Protein AF-0000000071562798 (afdb_homodimer)

Solvent-accessible surface area (backbone atoms only — not comparable to full-atom values): 15363 Å² total; per-residue (Å²): 128,79,83,62,74,54,65,38,78,44,73,39,46,70,86,54,34,47,98,84,51,31,50,43,75,55,51,57,53,48,53,53,51,50,39,48,50,50,44,30,31,76,71,53,64,49,34,74,72,52,30,36,75,74,65,57,28,42,61,55,68,39,37,39,37,37,37,48,71,44,89,48,35,61,75,38,40,34,42,31,34,55,46,63,77,43,78,56,71,34,36,41,30,37,34,36,40,30,26,33,79,88,66,49,60,23,32,38,36,37,38,32,29,33,29,22,28,69,88,73,71,37,79,36,76,54,55,65,70,53,50,51,43,51,52,52,51,37,51,41,48,55,59,64,73,105,128,79,80,63,73,53,66,39,78,44,73,38,47,70,86,54,35,48,98,85,51,31,51,45,75,53,51,56,53,46,52,52,50,50,39,48,49,50,43,30,31,75,71,53,64,50,33,74,71,52,30,36,76,74,65,56,27,41,63,55,70,37,36,40,37,38,37,47,70,43,88,48,35,59,75,38,40,33,39,29,35,54,46,62,77,44,77,56,72,34,36,41,29,37,33,36,39,30,27,33,79,87,65,48,61,25,32,38,36,36,39,32,28,32,28,21,26,69,89,73,71,37,79,35,76,52,54,67,70,52,51,52,44,51,50,51,52,37,51,40,49,56,58,65,72,105

Nearest PDB structures (foldseek):
  3ck1-assembly1_A  TM=9.598E-01  e=9.221E-13  Cupriavidus pinatubonensis JMP134
  5kl9-assembly1_B  TM=9.481E-01  e=2.517E-10  Escherichia coli O157:H7
  5eo2-assembly2_C  TM=9.491E-01  e=4.461E-10  Staphylococcus aureus subsp. aureus Mu50
  5t06-assembly1_B  TM=9.463E-01  e=7.908E-10  Escherichia coli O157:H7
  6fdg-assembly1_D  TM=8.717E-01  e=3.502E-09  Staphylococcus aureus

Sequence (292 aa):
MEGGVFTHRRRVHFGDSDAARIVYTPRFLEYAMEALEVFMADVIGYDWYTINKEHGFGTPFVKIGMEIKAPLRPGNRVDISVLVDKVGGSSIHFRTIGTRGDGVVAFETSFVCVVADQEKVKAVPMPGPMRARLEAYRARLAEAAEMEGGVFTHRRRVHFGDSDAARIVYTPRFLEYAMEALEVFMADVIGYDWYTINKEHGFGTPFVKIGMEIKAPLRPGNRVDISVLVDKVGGSSIHFRTIGTRGDGVVAFETSFVCVVADQEKVKAVPMPGPMRARLEAYRARLAEAAE

Foldseek 3Di:
DDLEFDKDKDADAQVQADPVQWGDPVSVVVVQVVSVQCCCCVQLNDHQVCCCVPVQKHWDWDDKDKDFDAIHGHGWMWIKTKAWDDDDQFKTKIKIWIATPVGDTGMIMITIIGIGRPVVRGGDGDDPSSSVSNVVVNVSHVVVVD/DDLEFDKDKDADAQVQDDPVQWGDPVSVVVVQVVSVQCCCCVQLNDHQVCCCVPVQKHWDWDDKDKDFDAIDGHGWMWIKTKAWDDDDQFKTKIKIWIATPVGDTGMIMITIIGIGRPVVRGGDGDDPSSSVSNVVVNVSHVVVVD

Radius of gyration: 20.19 Å; Cα contacts (8 Å, |Δi|>4): 605; chains: 2; bounding box: 49×57×42 Å

Organism: Paramagnetospirillum magneticum (strain ATCC 700264 / AMB-1) (NCBI:txid342108)

Structure (mmCIF, N/CA/C/O backbone):
data_AF-0000000071562798-model_v1
#
loop_
_entity.id
_entity.type
_entity.pdbx_description
1 polymer 'Predicted thioesterase'
#
loop_
_atom_site.group_PDB
_atom_site.id
_atom_site.type_symbol
_atom_site.label_atom_id
_atom_site.label_alt_id
_atom_site.label_comp_id
_atom_site.label_asym_id
_atom_site.label_entity_id
_atom_site.label_seq_id
_atom_site.pdbx_PDB_ins_code
_atom_site.Cartn_x
_atom_site.Cartn_y
_atom_site.Cartn_z
_atom_site.occupancy
_atom_site.B_iso_or_equiv
_atom_site.auth_seq_id
_atom_site.auth_comp_id
_atom_site.auth_asym_id
_atom_site.auth_atom_id
_atom_site.pdbx_PDB_model_num
ATOM 1 N N . MET A 1 1 ? 18.547 -18.312 -15.617 1 37.31 1 MET A N 1
ATOM 2 C CA . MET A 1 1 ? 18.562 -17.188 -14.688 1 37.31 1 MET A CA 1
ATOM 3 C C . MET A 1 1 ? 19.5 -17.453 -13.516 1 37.31 1 MET A C 1
ATOM 5 O O . MET A 1 1 ? 19.219 -18.297 -12.672 1 37.31 1 MET A O 1
ATOM 9 N N . GLU A 1 2 ? 20.703 -17.328 -13.484 1 45.44 2 GLU A N 1
ATOM 10 C CA . GLU A 1 2 ? 21.594 -18.047 -12.594 1 45.44 2 GLU A CA 1
ATOM 11 C C . GLU A 1 2 ? 21.125 -17.953 -11.141 1 45.44 2 GLU A C 1
ATOM 13 O O . GLU A 1 2 ? 20.25 -17.156 -10.82 1 45.44 2 GLU A O 1
ATOM 18 N N . GLY A 1 3 ? 21.672 -18.594 -9.922 1 58.38 3 GLY A N 1
ATOM 19 C CA . GLY A 1 3 ? 21.562 -19.141 -8.586 1 58.38 3 GLY A CA 1
ATOM 20 C C . GLY A 1 3 ? 21.031 -18.156 -7.57 1 58.38 3 GLY A C 1
ATOM 21 O O . GLY A 1 3 ? 20.922 -18.469 -6.383 1 58.38 3 GLY A O 1
ATOM 22 N N . GLY A 1 4 ? 20.672 -16.875 -7.988 1 83.19 4 GLY A N 1
ATOM 23 C CA . GLY A 1 4 ? 20.484 -15.914 -6.906 1 83.19 4 GLY A CA 1
ATOM 24 C C . GLY A 1 4 ? 19.078 -15.375 -6.812 1 83.19 4 GLY A C 1
ATOM 25 O O . GLY A 1 4 ? 18.125 -16 -7.297 1 83.19 4 GLY A O 1
ATOM 26 N N . VAL A 1 5 ? 18.781 -14.469 -6.051 1 93.06 5 VAL A N 1
ATOM 27 C CA . VAL A 1 5 ? 17.531 -13.766 -5.801 1 93.06 5 VAL A CA 1
ATOM 28 C C . VAL A 1 5 ? 17.016 -13.148 -7.102 1 93.06 5 VAL A C 1
ATOM 30 O O . VAL A 1 5 ? 17.781 -12.547 -7.855 1 93.06 5 VAL A O 1
ATOM 33 N N . PHE A 1 6 ? 15.75 -13.562 -7.496 1 97.38 6 PHE A N 1
ATOM 34 C CA . PHE A 1 6 ? 15.133 -12.906 -8.641 1 97.38 6 PHE A CA 1
ATOM 35 C C . PHE A 1 6 ? 15.078 -11.398 -8.43 1 97.38 6 PHE A C 1
ATOM 37 O O . PHE A 1 6 ? 14.688 -10.93 -7.355 1 97.38 6 PHE A O 1
ATOM 44 N N . THR A 1 7 ? 15.445 -10.656 -9.484 1 97.62 7 THR A N 1
ATOM 45 C CA . THR A 1 7 ? 15.438 -9.195 -9.43 1 97.62 7 THR A CA 1
ATOM 46 C C . THR A 1 7 ? 14.781 -8.609 -10.68 1 97.62 7 THR A C 1
ATOM 48 O O . THR A 1 7 ? 15.141 -8.977 -11.797 1 97.62 7 THR A O 1
ATOM 51 N N . HIS A 1 8 ? 13.836 -7.793 -10.461 1 98.19 8 HIS A N 1
ATOM 52 C CA . HIS A 1 8 ? 13.18 -7.051 -11.531 1 98.19 8 HIS A CA 1
ATOM 53 C C . HIS A 1 8 ? 13.711 -5.621 -11.617 1 98.19 8 HIS A C 1
ATOM 55 O O . HIS A 1 8 ? 13.688 -4.887 -10.625 1 98.19 8 HIS A O 1
ATOM 61 N N . ARG A 1 9 ? 14.188 -5.242 -12.789 1 97.62 9 ARG A N 1
ATOM 62 C CA . ARG A 1 9 ? 14.758 -3.91 -12.961 1 97.62 9 ARG A CA 1
ATOM 63 C C . ARG A 1 9 ? 13.742 -2.949 -13.562 1 97.62 9 ARG A C 1
ATOM 65 O O . ARG A 1 9 ? 13.109 -3.264 -14.57 1 97.62 9 ARG A O 1
ATOM 72 N N . ARG A 1 10 ? 13.617 -1.862 -12.93 1 96.44 10 ARG A N 1
ATOM 73 C CA . ARG A 1 10 ? 12.625 -0.873 -13.328 1 96.44 10 ARG A CA 1
ATOM 74 C C . ARG A 1 10 ? 13.234 0.525 -13.383 1 96.44 10 ARG A C 1
ATOM 76 O O . ARG A 1 10 ? 13.961 0.924 -12.469 1 96.44 10 ARG A O 1
ATOM 83 N N . ARG A 1 11 ? 12.984 1.25 -14.477 1 96.44 11 ARG A N 1
ATOM 84 C CA . ARG A 1 11 ? 13.352 2.66 -14.555 1 96.44 11 ARG A CA 1
ATOM 85 C C . ARG A 1 11 ? 12.188 3.555 -14.148 1 96.44 11 ARG A C 1
ATOM 87 O O . ARG A 1 11 ? 11.039 3.305 -14.523 1 96.44 11 ARG A O 1
ATOM 94 N N . VAL A 1 12 ? 12.516 4.516 -13.367 1 97.31 12 VAL A N 1
ATOM 95 C CA . VAL A 1 12 ? 11.508 5.492 -12.969 1 97.31 12 VAL A CA 1
ATOM 96 C C . VAL A 1 12 ? 11.352 6.551 -14.062 1 97.31 12 VAL A C 1
ATOM 98 O O . VAL A 1 12 ? 12.336 7.195 -14.445 1 97.31 12 VAL A O 1
ATOM 101 N N . HIS A 1 13 ? 10.164 6.746 -14.562 1 95.88 13 HIS A N 1
ATOM 102 C CA . HIS A 1 13 ? 9.891 7.711 -15.617 1 95.88 13 HIS A CA 1
ATOM 103 C C . HIS A 1 13 ? 9.234 8.969 -15.062 1 95.88 13 HIS A C 1
ATOM 105 O O . HIS A 1 13 ? 8.758 8.977 -13.922 1 95.88 13 HIS A O 1
ATOM 111 N N . PHE A 1 14 ? 9.234 10.062 -15.875 1 93.56 14 PHE A N 1
ATOM 112 C CA . PHE A 1 14 ? 8.648 11.32 -15.438 1 93.56 14 PHE A CA 1
ATOM 113 C C . PHE A 1 14 ? 7.176 11.148 -15.102 1 93.56 14 PHE A C 1
ATOM 115 O O . PHE A 1 14 ? 6.676 11.742 -14.148 1 93.56 14 PHE A O 1
ATOM 122 N N . GLY A 1 15 ? 6.531 10.305 -15.727 1 92.5 15 GLY A N 1
ATOM 123 C CA . GLY A 1 15 ? 5.113 10.055 -15.516 1 92.5 15 GLY A CA 1
ATOM 124 C C . GLY A 1 15 ? 4.82 9.352 -14.203 1 92.5 15 GLY A C 1
ATOM 125 O O . GLY A 1 15 ? 3.672 9.32 -13.758 1 92.5 15 GLY A O 1
ATOM 126 N N . ASP A 1 16 ? 5.859 8.875 -13.547 1 93.12 16 ASP A N 1
ATOM 127 C CA . ASP A 1 16 ? 5.711 8.164 -12.281 1 93.12 16 ASP A CA 1
ATOM 128 C C . ASP A 1 16 ? 5.754 9.125 -11.094 1 93.12 16 ASP A C 1
ATOM 130 O O . ASP A 1 16 ? 5.535 8.719 -9.953 1 93.12 16 ASP A O 1
ATOM 134 N N . SER A 1 17 ? 6.023 10.375 -11.328 1 92.38 17 SER A N 1
ATOM 135 C CA . SER A 1 17 ? 6.32 11.32 -10.258 1 92.38 17 SER A CA 1
ATOM 136 C C . SER A 1 17 ? 5.223 12.375 -10.141 1 92.38 17 SER A C 1
ATOM 138 O O . SER A 1 17 ? 4.348 12.469 -11 1 92.38 17 SER A O 1
ATOM 140 N N . ASP A 1 18 ? 5.285 13.094 -9.062 1 87.44 18 ASP A N 1
ATOM 141 C CA . ASP A 1 18 ? 4.309 14.148 -8.812 1 87.44 18 ASP A CA 1
ATOM 142 C C . ASP A 1 18 ? 4.949 15.531 -8.93 1 87.44 18 ASP A C 1
ATOM 144 O O . ASP A 1 18 ? 6.023 15.672 -9.508 1 87.44 18 ASP A O 1
ATOM 148 N N . ALA A 1 19 ? 4.238 16.594 -8.445 1 81.12 19 ALA A N 1
ATOM 149 C CA . ALA A 1 19 ? 4.68 17.969 -8.562 1 81.12 19 ALA A CA 1
ATOM 150 C C . ALA A 1 19 ? 6.039 18.172 -7.898 1 81.12 19 ALA A C 1
ATOM 152 O O . ALA A 1 19 ? 6.836 19.016 -8.336 1 81.12 19 ALA A O 1
ATOM 153 N N . ALA A 1 20 ? 6.352 17.344 -6.902 1 80.75 20 ALA A N 1
ATOM 154 C CA . ALA A 1 20 ? 7.613 17.438 -6.176 1 80.75 20 ALA A CA 1
ATOM 155 C C . ALA A 1 20 ? 8.719 16.672 -6.895 1 80.75 20 ALA A C 1
ATOM 157 O O . ALA A 1 20 ? 9.875 16.672 -6.453 1 80.75 20 ALA A O 1
ATOM 158 N N . ARG A 1 21 ? 8.398 16.016 -8.016 1 88.19 21 ARG A N 1
ATOM 159 C CA . ARG A 1 21 ? 9.328 15.273 -8.852 1 88.19 21 ARG A CA 1
ATOM 160 C C . ARG A 1 21 ? 9.836 14.023 -8.141 1 88.19 21 ARG A C 1
ATOM 162 O O . ARG A 1 21 ? 10.992 13.641 -8.297 1 88.19 21 ARG A O 1
ATOM 169 N N . ILE A 1 22 ? 9.023 13.523 -7.277 1 91.38 22 ILE A N 1
ATOM 170 C CA . ILE A 1 22 ? 9.312 12.258 -6.613 1 91.38 22 ILE A CA 1
ATOM 171 C C . ILE A 1 22 ? 8.156 11.281 -6.844 1 91.38 22 ILE A C 1
ATOM 173 O O . ILE A 1 22 ? 7.035 11.695 -7.129 1 91.38 22 ILE A O 1
ATOM 177 N N . VAL A 1 23 ? 8.445 10 -6.758 1 94.44 23 VAL A N 1
ATOM 178 C CA . VAL A 1 23 ? 7.438 8.969 -6.949 1 94.44 23 VAL A CA 1
ATOM 179 C C . VAL A 1 23 ? 6.402 9.039 -5.828 1 94.44 23 VAL A C 1
ATOM 181 O O . VAL A 1 23 ? 6.754 9.109 -4.652 1 94.44 23 VAL A O 1
ATOM 184 N N . TYR A 1 24 ? 5.121 8.977 -6.223 1 93.62 24 TYR A N 1
ATOM 185 C CA . TYR A 1 24 ? 4.031 8.984 -5.258 1 93.62 24 TYR A CA 1
ATOM 186 C C . TYR A 1 24 ? 3.92 7.637 -4.551 1 93.62 24 TYR A C 1
ATOM 188 O O . TYR A 1 24 ? 4.266 6.602 -5.125 1 93.62 24 TYR A O 1
ATOM 196 N N . THR A 1 25 ? 3.402 7.703 -3.326 1 95.81 25 THR A N 1
ATOM 197 C CA . THR A 1 25 ? 3.42 6.57 -2.406 1 95.81 25 THR A CA 1
ATOM 198 C C . THR A 1 25 ? 2.805 5.336 -3.059 1 95.81 25 THR A C 1
ATOM 200 O O . THR A 1 25 ? 3.406 4.258 -3.051 1 95.81 25 THR A O 1
ATOM 203 N N . PRO A 1 26 ? 1.637 5.367 -3.699 1 97.06 26 PRO A N 1
ATOM 204 C CA . PRO A 1 26 ? 1.036 4.164 -4.281 1 97.06 26 PRO A CA 1
ATOM 205 C C . PRO A 1 26 ? 1.877 3.576 -5.414 1 97.06 26 PRO A C 1
ATOM 207 O O . PRO A 1 26 ? 1.754 2.389 -5.727 1 97.06 26 PRO A O 1
ATOM 210 N N . ARG A 1 27 ? 2.686 4.344 -6.016 1 97.06 27 ARG A N 1
ATOM 211 C CA . ARG A 1 27 ? 3.512 3.867 -7.121 1 97.06 27 ARG A CA 1
ATOM 212 C C . ARG A 1 27 ? 4.559 2.873 -6.633 1 97.06 27 ARG A C 1
ATOM 214 O O . ARG A 1 27 ? 4.895 1.919 -7.34 1 97.06 27 ARG A O 1
ATOM 221 N N . PHE A 1 28 ? 5.066 3.109 -5.414 1 98.31 28 PHE A N 1
ATOM 222 C CA . PHE A 1 28 ? 5.996 2.141 -4.84 1 98.31 28 PHE A CA 1
ATOM 223 C C . PHE A 1 28 ? 5.363 0.755 -4.777 1 98.31 28 PHE A C 1
ATOM 225 O O . PHE A 1 28 ? 6.012 -0.244 -5.09 1 98.31 28 PHE A O 1
ATOM 232 N N . LEU A 1 29 ? 4.113 0.752 -4.375 1 98.5 29 LEU A N 1
ATOM 233 C CA . LEU A 1 29 ? 3.377 -0.505 -4.297 1 98.5 29 LEU A CA 1
ATOM 234 C C . LEU A 1 29 ? 3.217 -1.126 -5.684 1 98.5 29 LEU A C 1
ATOM 236 O O . LEU 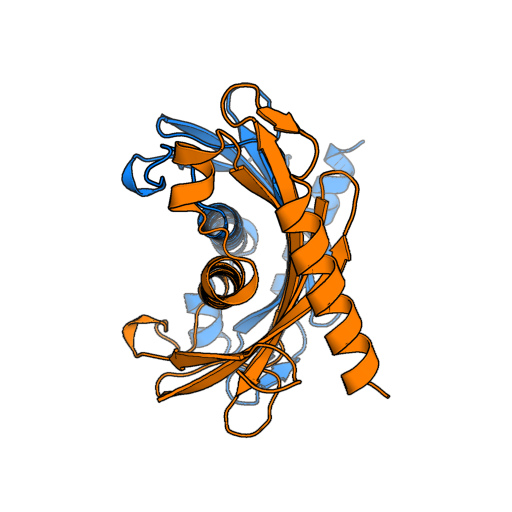A 1 29 ? 3.396 -2.334 -5.848 1 98.5 29 LEU A O 1
ATOM 240 N N . GLU A 1 30 ? 2.916 -0.357 -6.66 1 97.62 30 GLU A N 1
ATOM 241 C CA . GLU A 1 30 ? 2.775 -0.835 -8.031 1 97.62 30 GLU A CA 1
ATOM 242 C C . GLU A 1 30 ? 4.074 -1.456 -8.539 1 97.62 30 GLU A C 1
ATOM 244 O O . GLU A 1 30 ? 4.055 -2.502 -9.188 1 97.62 30 GLU A O 1
ATOM 249 N N . TYR A 1 31 ? 5.172 -0.794 -8.227 1 98.25 31 TYR A N 1
ATOM 250 C CA . TYR A 1 31 ? 6.469 -1.333 -8.625 1 98.25 31 TYR A CA 1
ATOM 251 C C . TYR A 1 31 ? 6.703 -2.703 -8 1 98.25 31 TYR A C 1
ATOM 253 O O . TYR A 1 31 ? 7.141 -3.635 -8.688 1 98.25 31 TYR A O 1
ATOM 261 N N . ALA A 1 32 ? 6.441 -2.785 -6.723 1 98.44 32 ALA A N 1
ATOM 262 C CA . ALA A 1 32 ? 6.629 -4.047 -6.012 1 98.44 32 ALA A CA 1
ATOM 263 C C . ALA A 1 32 ? 5.746 -5.145 -6.605 1 98.44 32 ALA A C 1
ATOM 265 O O . ALA A 1 32 ? 6.207 -6.266 -6.824 1 98.44 32 ALA A O 1
ATOM 266 N N . MET A 1 33 ? 4.508 -4.844 -6.871 1 97.25 33 MET A N 1
ATOM 267 C CA . MET A 1 33 ? 3.559 -5.82 -7.406 1 97.25 33 MET A CA 1
ATOM 268 C C . MET A 1 33 ? 3.941 -6.23 -8.828 1 97.25 33 MET A C 1
ATOM 270 O O . MET A 1 33 ? 3.738 -7.379 -9.219 1 97.25 33 MET A O 1
ATOM 274 N N . GLU A 1 34 ? 4.43 -5.277 -9.586 1 96.69 34 GLU A N 1
ATOM 275 C CA . GLU A 1 34 ? 4.941 -5.605 -10.914 1 96.69 34 GLU A CA 1
ATOM 276 C C . GLU A 1 34 ? 6.047 -6.652 -10.836 1 96.69 34 GLU A C 1
ATOM 278 O O . GLU A 1 34 ? 6.051 -7.617 -11.602 1 96.69 34 GLU A O 1
ATOM 283 N N . ALA A 1 35 ? 6.977 -6.449 -9.938 1 97.69 35 ALA A N 1
ATOM 284 C CA . ALA A 1 35 ? 8.055 -7.414 -9.742 1 97.69 35 ALA A CA 1
ATOM 285 C C . ALA A 1 35 ? 7.5 -8.789 -9.391 1 97.69 35 ALA A C 1
ATOM 287 O O . ALA A 1 35 ? 7.973 -9.812 -9.906 1 97.69 35 ALA A O 1
ATOM 288 N N . LEU A 1 36 ? 6.504 -8.789 -8.547 1 96.75 36 LEU A N 1
ATOM 289 C CA . LEU A 1 36 ? 5.887 -10.047 -8.141 1 96.75 36 LEU A CA 1
ATOM 290 C C . LEU A 1 36 ? 5.188 -10.711 -9.32 1 96.75 36 LEU A C 1
ATOM 292 O O . LEU A 1 36 ? 5.23 -11.938 -9.461 1 96.75 36 LEU A O 1
ATOM 296 N N . GLU A 1 37 ? 4.523 -9.93 -10.094 1 94 37 GLU A N 1
ATOM 297 C CA . GLU A 1 37 ? 3.844 -10.469 -11.273 1 94 37 GLU A CA 1
ATOM 298 C C . GLU A 1 37 ? 4.828 -11.164 -12.211 1 94 37 GLU A C 1
ATOM 300 O O . GLU A 1 37 ? 4.578 -12.281 -12.656 1 94 37 GLU A O 1
ATOM 305 N N . VAL A 1 38 ? 5.945 -10.539 -12.492 1 96.12 38 VAL A N 1
ATOM 306 C CA . VAL A 1 38 ? 6.965 -11.094 -13.375 1 96.12 38 VAL A CA 1
ATOM 307 C C . VAL A 1 38 ? 7.582 -12.344 -12.742 1 96.12 38 VAL A C 1
ATOM 309 O O . VAL A 1 38 ? 7.785 -13.352 -13.422 1 96.12 38 VAL A O 1
ATOM 312 N N . PHE A 1 39 ? 7.824 -12.273 -11.453 1 96.94 39 PHE A N 1
ATOM 313 C CA . PHE A 1 39 ? 8.367 -13.406 -10.727 1 96.94 39 PHE A CA 1
ATOM 314 C C . PHE A 1 39 ? 7.445 -14.617 -10.836 1 96.94 39 PHE A C 1
ATOM 316 O O . PHE A 1 39 ? 7.891 -15.719 -11.164 1 96.94 39 PHE A O 1
ATOM 323 N N . MET A 1 40 ? 6.145 -14.383 -10.57 1 95.38 40 MET A N 1
ATOM 324 C CA . MET A 1 40 ? 5.176 -15.469 -10.602 1 95.38 40 MET A CA 1
ATOM 325 C C . MET A 1 40 ? 5.074 -16.062 -12 1 95.38 40 MET A C 1
ATOM 327 O O . MET A 1 40 ? 4.977 -17.281 -12.156 1 95.38 40 MET A O 1
ATOM 331 N N . ALA A 1 41 ? 5.16 -15.25 -12.992 1 93.75 41 ALA A N 1
ATOM 332 C CA . ALA A 1 41 ? 5.047 -15.711 -14.375 1 93.75 41 ALA A CA 1
ATOM 333 C C . ALA A 1 41 ? 6.312 -16.438 -14.82 1 93.75 41 ALA A C 1
ATOM 335 O O . ALA A 1 41 ? 6.262 -17.594 -15.227 1 93.75 41 ALA A O 1
ATOM 336 N N . ASP A 1 42 ? 7.434 -15.82 -14.617 1 94 42 ASP A N 1
ATOM 337 C CA . ASP A 1 42 ? 8.672 -16.25 -15.258 1 94 42 ASP A CA 1
ATOM 338 C C . ASP A 1 42 ? 9.383 -17.312 -14.406 1 94 42 ASP A C 1
ATOM 340 O O . ASP A 1 42 ? 10.094 -18.172 -14.938 1 94 42 ASP A O 1
ATOM 344 N N . VAL A 1 43 ? 9.195 -17.219 -13.102 1 94.25 43 VAL A N 1
ATOM 345 C CA . VAL A 1 43 ? 9.938 -18.094 -12.219 1 94.25 43 VAL A CA 1
ATOM 346 C C . VAL A 1 43 ? 9.031 -19.234 -11.734 1 94.25 43 VAL A C 1
ATOM 348 O O . VAL A 1 43 ? 9.414 -20.406 -11.773 1 94.25 43 VAL A O 1
ATOM 351 N N . ILE A 1 44 ? 7.855 -18.906 -11.391 1 93.69 44 ILE A N 1
ATOM 352 C CA . ILE A 1 44 ? 6.961 -19.906 -10.805 1 93.69 44 ILE A CA 1
ATOM 353 C C . ILE A 1 44 ? 6.109 -20.547 -11.906 1 93.69 44 ILE A C 1
ATOM 355 O O . ILE A 1 44 ? 5.645 -21.672 -11.758 1 93.69 44 ILE A O 1
ATOM 359 N N . GLY A 1 45 ? 5.844 -19.766 -12.969 1 90 45 GLY A N 1
ATOM 360 C CA . GLY A 1 45 ? 5.109 -20.328 -14.094 1 90 45 GLY A CA 1
ATOM 361 C C . GLY A 1 45 ? 3.611 -20.094 -14 1 90 45 GLY A C 1
ATOM 362 O O . GLY A 1 45 ? 2.83 -20.797 -14.648 1 90 45 GLY A O 1
ATOM 363 N N . TYR A 1 46 ? 3.203 -19.25 -13.078 1 85.5 46 TYR A N 1
ATOM 364 C CA . TYR A 1 46 ? 1.79 -18.938 -12.906 1 85.5 46 TYR A CA 1
ATOM 365 C C . TYR A 1 46 ? 1.534 -17.453 -13.141 1 85.5 46 TYR A C 1
ATOM 367 O O . TYR A 1 46 ? 1.671 -16.641 -12.219 1 85.5 46 TYR A O 1
ATOM 375 N N . ASP A 1 47 ? 1.186 -17.188 -14.336 1 79.06 47 ASP A N 1
ATOM 376 C CA . AS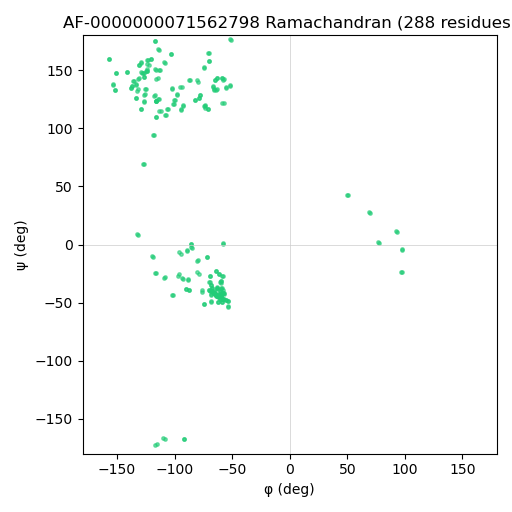P A 1 47 ? 0.804 -15.805 -14.594 1 79.06 47 ASP A CA 1
ATOM 377 C C . ASP A 1 47 ? -0.633 -15.539 -14.148 1 79.06 47 ASP A C 1
ATOM 379 O O . ASP A 1 47 ? -1.489 -16.422 -14.242 1 79.06 47 ASP A O 1
ATOM 383 N N . TRP A 1 48 ? -0.839 -14.398 -13.609 1 69 48 TRP A N 1
ATOM 384 C CA . TRP A 1 48 ? -2.107 -14.07 -12.977 1 69 48 TRP A CA 1
ATOM 385 C C . TRP A 1 48 ? -3.26 -14.164 -13.969 1 69 48 TRP A C 1
ATOM 387 O O . TRP A 1 48 ? -4.367 -14.578 -13.617 1 69 48 TRP A O 1
ATOM 397 N N . TYR A 1 49 ? -3.01 -13.867 -15.172 1 65.19 49 TYR A N 1
ATOM 398 C CA . TYR A 1 49 ? -4.039 -13.992 -16.203 1 65.19 49 TYR A CA 1
ATOM 399 C C . TYR A 1 49 ? -4.387 -15.461 -16.453 1 65.19 49 TYR A C 1
ATOM 401 O O . TYR A 1 49 ? -5.562 -15.828 -16.484 1 65.19 49 TYR A O 1
ATOM 409 N N . THR A 1 50 ? -3.414 -16.266 -16.516 1 67.56 50 THR A N 1
ATOM 410 C CA . THR A 1 50 ? -3.607 -17.656 -16.859 1 67.56 50 THR A CA 1
ATOM 411 C C . THR A 1 50 ? -4.117 -18.453 -15.664 1 67.56 50 THR A C 1
ATOM 413 O O . THR A 1 50 ? -4.844 -19.438 -15.828 1 67.56 50 THR A O 1
ATOM 416 N N . ILE A 1 51 ? -3.779 -17.891 -14.516 1 69.81 51 ILE A N 1
ATOM 417 C CA . ILE A 1 51 ? -4.18 -18.609 -13.312 1 69.81 51 ILE A CA 1
ATOM 418 C C . ILE A 1 51 ? -5.703 -18.672 -13.227 1 69.81 51 ILE A C 1
ATOM 420 O O . ILE A 1 51 ? -6.27 -19.734 -12.977 1 69.81 51 ILE A O 1
ATOM 424 N N . ASN A 1 52 ? -6.246 -17.594 -13.5 1 64.5 52 ASN A N 1
ATOM 425 C CA . ASN A 1 52 ? -7.699 -17.516 -13.406 1 64.5 52 ASN A CA 1
ATOM 426 C C . ASN A 1 52 ? -8.375 -18.359 -14.484 1 64.5 52 ASN A C 1
ATOM 428 O O . ASN A 1 52 ? -9.266 -19.156 -14.188 1 64.5 52 ASN A O 1
ATOM 432 N N . LYS A 1 53 ? -7.965 -18.203 -15.688 1 66.06 53 LYS A N 1
ATOM 433 C CA . LYS A 1 53 ? -8.617 -18.828 -16.844 1 66.06 53 LYS A CA 1
ATOM 434 C C . LYS A 1 53 ? -8.391 -20.344 -16.844 1 66.06 53 LYS A C 1
ATOM 436 O O . LYS A 1 53 ? -9.312 -21.109 -17.125 1 66.06 53 LYS A O 1
ATOM 441 N N . GLU A 1 54 ? -7.246 -20.641 -16.484 1 67.25 54 GLU A N 1
ATOM 442 C CA . GLU A 1 54 ? -6.883 -22.031 -16.672 1 67.25 54 GLU A CA 1
ATOM 443 C C . GLU A 1 54 ? -7.082 -22.828 -15.383 1 67.25 54 GLU A C 1
ATOM 445 O O . GLU A 1 54 ? -7.473 -24 -15.422 1 67.25 54 GLU A O 1
ATOM 450 N N . HIS A 1 55 ? -6.992 -22.141 -14.328 1 71.12 55 HIS A N 1
ATOM 451 C CA . HIS A 1 55 ? -6.957 -22.906 -13.086 1 71.12 55 HIS A CA 1
ATOM 452 C C . HIS A 1 55 ? -8.148 -22.562 -12.195 1 71.12 55 HIS A C 1
ATOM 454 O O . HIS A 1 55 ? -8.422 -23.266 -11.219 1 71.12 55 HIS A O 1
ATOM 460 N N . GLY A 1 56 ? -8.875 -21.5 -12.57 1 74.25 56 GLY A N 1
ATOM 461 C CA . GLY A 1 56 ? -10.117 -21.172 -11.891 1 74.25 56 GLY A CA 1
ATOM 462 C C . GLY A 1 56 ? -9.906 -20.5 -10.539 1 74.25 56 GLY A C 1
ATOM 463 O O . GLY A 1 56 ? -10.812 -20.484 -9.703 1 74.25 56 GLY A O 1
ATOM 464 N N . PHE A 1 57 ? -8.602 -20.281 -10.172 1 79.81 57 PHE A N 1
ATOM 465 C CA . PHE A 1 57 ? -8.375 -19.594 -8.906 1 79.81 57 PHE A CA 1
ATOM 466 C C . PHE A 1 57 ? -7.531 -18.344 -9.117 1 79.81 57 PHE A C 1
ATOM 468 O O . PHE A 1 57 ? -6.965 -18.141 -10.188 1 79.81 57 PHE A O 1
ATOM 475 N N . GLY A 1 58 ? -7.648 -17.438 -8.141 1 86.31 58 GLY A N 1
ATOM 476 C CA . GLY A 1 58 ? -6.789 -16.281 -8.078 1 86.31 58 GLY A CA 1
ATOM 477 C C . GLY A 1 58 ? -5.918 -16.234 -6.836 1 86.31 58 GLY A C 1
ATOM 478 O O . GLY A 1 58 ? -5.945 -17.156 -6.023 1 86.31 58 GLY A O 1
ATOM 479 N N . THR A 1 59 ? -5.082 -15.273 -6.805 1 88.88 59 THR A N 1
ATOM 480 C CA . THR A 1 59 ? -4.199 -15.086 -5.66 1 88.88 59 THR A CA 1
ATOM 481 C C . THR A 1 59 ? -4.316 -13.664 -5.121 1 88.88 59 THR A C 1
ATOM 483 O O . THR A 1 59 ? -3.342 -12.906 -5.133 1 88.88 59 THR A O 1
ATOM 486 N N . PRO A 1 60 ? -5.449 -13.352 -4.523 1 91.25 60 PRO A N 1
ATOM 487 C CA . PRO A 1 60 ? -5.613 -11.992 -3.992 1 91.25 60 PRO A CA 1
ATOM 488 C C . PRO A 1 60 ? -4.613 -11.672 -2.883 1 91.25 60 PRO A C 1
ATOM 490 O O . PRO A 1 60 ? -4.25 -12.547 -2.098 1 91.25 60 PRO A O 1
ATOM 493 N N . PHE A 1 61 ? -4.16 -10.414 -2.871 1 95.44 61 PHE A N 1
ATOM 494 C CA . PHE A 1 61 ? -3.398 -9.906 -1.737 1 95.44 61 PHE A CA 1
ATOM 495 C C . PHE A 1 61 ? -4.32 -9.562 -0.574 1 95.44 61 PHE A C 1
ATOM 497 O O . PHE A 1 61 ? -5.262 -8.781 -0.73 1 95.44 61 PHE A O 1
ATOM 504 N N . VAL A 1 62 ? -3.992 -10.094 0.612 1 96.81 62 VAL A N 1
ATOM 505 C CA . VAL A 1 62 ? -4.902 -9.891 1.733 1 96.81 62 VAL A CA 1
ATOM 506 C C . VAL A 1 62 ? -4.211 -9.07 2.818 1 96.81 62 VAL A C 1
ATOM 508 O O . VAL A 1 62 ? -4.875 -8.484 3.678 1 96.81 62 VAL A O 1
ATOM 511 N N . LYS A 1 63 ? -2.91 -9.094 2.861 1 98.62 63 LYS A N 1
ATOM 512 C CA . LYS A 1 63 ? -2.111 -8.281 3.775 1 98.62 63 LYS A CA 1
ATOM 513 C C . LYS A 1 63 ? -0.893 -7.695 3.066 1 98.62 63 LYS A C 1
ATOM 515 O O . LYS A 1 63 ? -0.202 -8.398 2.326 1 98.62 63 LYS A O 1
ATOM 520 N N . ILE A 1 64 ? -0.657 -6.445 3.297 1 98.81 64 ILE A N 1
ATOM 521 C CA . ILE A 1 64 ? 0.464 -5.738 2.686 1 98.81 64 ILE A CA 1
ATOM 522 C C . ILE A 1 64 ? 1.144 -4.852 3.727 1 98.81 64 ILE A C 1
ATOM 524 O O . ILE A 1 64 ? 0.472 -4.191 4.523 1 98.81 64 ILE A O 1
ATOM 528 N N . GLY A 1 65 ? 2.402 -4.844 3.75 1 98.88 65 GLY A N 1
ATOM 529 C CA . GLY A 1 65 ? 3.24 -3.893 4.461 1 98.88 65 GLY A CA 1
ATOM 530 C C . GLY A 1 65 ? 4.242 -3.191 3.562 1 98.88 65 GLY A C 1
ATOM 531 O O . GLY A 1 65 ? 4.73 -3.777 2.596 1 98.88 65 GLY A O 1
ATOM 532 N N . MET A 1 66 ? 4.562 -1.958 3.932 1 98.88 66 MET A N 1
ATOM 533 C CA . MET A 1 66 ? 5.523 -1.202 3.135 1 98.88 66 MET A CA 1
ATOM 534 C C . MET A 1 66 ? 6.27 -0.191 3.998 1 98.88 66 MET A C 1
ATOM 536 O O . MET A 1 66 ? 5.668 0.488 4.828 1 98.88 66 MET A O 1
ATOM 540 N N . GLU A 1 67 ? 7.496 -0.155 3.865 1 98.75 67 GLU A N 1
ATOM 541 C CA . GLU A 1 67 ? 8.359 0.894 4.402 1 98.75 67 GLU A CA 1
ATOM 542 C C . GLU A 1 67 ? 9.055 1.661 3.283 1 98.75 67 GLU A C 1
ATOM 544 O O . GLU A 1 67 ? 9.703 1.062 2.424 1 98.75 67 GLU A O 1
ATOM 549 N N . ILE A 1 68 ? 8.867 2.926 3.26 1 97.88 68 ILE A N 1
ATOM 550 C CA . ILE A 1 68 ? 9.562 3.783 2.307 1 97.88 68 ILE A CA 1
ATOM 551 C C . ILE A 1 68 ? 10.742 4.465 2.992 1 97.88 68 ILE A C 1
ATOM 553 O O . ILE A 1 68 ? 10.562 5.227 3.945 1 97.88 68 ILE A O 1
ATOM 557 N N . LYS A 1 69 ? 11.875 4.23 2.479 1 96.56 69 LYS A N 1
ATOM 558 C CA . LYS A 1 69 ? 13.102 4.633 3.168 1 96.56 69 LYS A CA 1
ATOM 559 C C . LYS A 1 69 ? 13.773 5.797 2.451 1 96.56 69 LYS A C 1
ATOM 561 O O . LYS A 1 69 ? 14.523 6.559 3.066 1 96.56 69 LYS A O 1
ATOM 566 N N . ALA A 1 70 ? 13.578 5.883 1.191 1 94.81 70 ALA A N 1
ATOM 567 C CA . ALA A 1 70 ? 14.148 6.957 0.382 1 94.81 70 ALA A CA 1
ATOM 568 C C . ALA A 1 70 ? 13.266 7.27 -0.82 1 94.81 70 ALA A C 1
ATOM 570 O O . ALA A 1 70 ? 12.586 6.379 -1.349 1 94.81 70 ALA A O 1
ATOM 571 N N . PRO A 1 71 ? 13.25 8.539 -1.244 1 94 71 PRO A N 1
ATOM 572 C CA . PRO A 1 71 ? 12.453 8.883 -2.424 1 94 71 PRO A CA 1
ATOM 573 C C . PRO A 1 71 ? 13.039 8.312 -3.717 1 94 71 PRO A C 1
ATOM 575 O O . PRO A 1 71 ? 14.203 7.918 -3.746 1 94 71 PRO A O 1
ATOM 578 N N . LEU A 1 72 ? 12.195 8.188 -4.715 1 95.81 72 LEU A N 1
ATOM 579 C CA . LEU A 1 72 ? 12.594 7.859 -6.082 1 95.81 72 LEU A CA 1
ATOM 580 C C . LEU A 1 72 ? 12.273 9.008 -7.031 1 95.81 72 LEU A C 1
ATOM 582 O O . LEU A 1 72 ? 11.242 9.672 -6.887 1 95.81 72 LEU A O 1
ATOM 586 N N . ARG A 1 73 ? 13.133 9.234 -7.973 1 95.31 73 ARG A N 1
ATOM 587 C CA . ARG A 1 73 ? 13.008 10.328 -8.922 1 95.31 73 ARG A CA 1
ATOM 588 C C . ARG A 1 73 ? 13.156 9.828 -10.359 1 95.31 73 ARG A C 1
ATOM 590 O O . ARG A 1 73 ? 13.75 8.773 -10.594 1 95.31 73 ARG A O 1
ATOM 597 N N . PRO A 1 74 ? 12.562 10.664 -11.25 1 96.06 74 PRO A N 1
ATOM 598 C CA . PRO A 1 74 ? 12.797 10.273 -12.641 1 96.06 74 PRO A CA 1
ATOM 599 C C . PRO A 1 74 ? 14.273 10.055 -12.953 1 96.06 74 PRO A C 1
ATOM 601 O O . PRO A 1 74 ? 15.125 10.812 -12.484 1 96.06 74 PRO A O 1
ATOM 604 N N . GLY A 1 75 ? 14.477 8.953 -13.695 1 95.06 75 GLY A N 1
ATOM 605 C CA . GLY A 1 75 ? 15.852 8.641 -14.047 1 95.06 75 GLY A CA 1
ATOM 606 C C . GLY A 1 75 ? 16.484 7.605 -13.133 1 95.06 75 GLY A C 1
ATOM 607 O O . GLY A 1 75 ? 17.469 6.961 -13.5 1 95.06 75 GLY A O 1
ATOM 608 N N . ASN A 1 76 ? 15.906 7.52 -11.875 1 96.44 76 ASN A N 1
ATOM 609 C CA . ASN A 1 76 ? 16.391 6.453 -11.008 1 96.44 76 ASN A CA 1
ATOM 610 C C . ASN A 1 76 ? 16.188 5.078 -11.641 1 96.44 76 ASN A C 1
ATOM 612 O O . ASN A 1 76 ? 15.219 4.859 -12.367 1 96.44 76 ASN A O 1
ATOM 616 N N . ARG A 1 77 ? 17.125 4.273 -11.398 1 97 77 ARG A N 1
ATOM 617 C CA . ARG A 1 77 ? 16.953 2.838 -11.594 1 97 77 ARG A CA 1
ATOM 618 C C . ARG A 1 77 ? 16.719 2.123 -10.266 1 97 77 ARG A C 1
ATOM 620 O O . ARG A 1 77 ? 17.391 2.42 -9.273 1 97 77 ARG A O 1
ATOM 627 N N . VAL A 1 78 ? 15.742 1.258 -10.297 1 97.94 78 VAL A N 1
ATOM 628 C CA . VAL A 1 78 ? 15.461 0.512 -9.078 1 97.94 78 VAL A CA 1
ATOM 629 C C . VAL A 1 78 ? 15.453 -0.986 -9.375 1 97.94 78 VAL A C 1
ATOM 631 O O . VAL A 1 78 ? 14.75 -1.438 -10.281 1 97.94 78 VAL A O 1
ATOM 634 N N . ASP A 1 79 ? 16.281 -1.689 -8.68 1 98.25 79 ASP A N 1
ATOM 635 C CA . ASP A 1 79 ? 16.266 -3.148 -8.703 1 98.25 79 ASP A CA 1
ATOM 636 C C . ASP A 1 79 ? 15.391 -3.709 -7.586 1 98.25 79 ASP A C 1
ATOM 638 O O . ASP A 1 79 ? 15.664 -3.492 -6.402 1 98.25 79 ASP A O 1
ATOM 642 N N . ILE A 1 80 ? 14.391 -4.43 -7.941 1 98.62 80 ILE A N 1
ATOM 643 C CA . ILE A 1 80 ? 13.453 -4.965 -6.957 1 98.62 80 ILE A CA 1
ATOM 644 C C . ILE A 1 80 ? 13.664 -6.473 -6.812 1 98.62 80 ILE A C 1
ATOM 646 O O . ILE A 1 80 ? 13.32 -7.242 -7.715 1 98.62 80 ILE A O 1
ATOM 650 N N . SER A 1 81 ? 14.156 -6.828 -5.656 1 98.31 81 SER A N 1
ATOM 651 C CA . SER A 1 81 ? 14.359 -8.234 -5.336 1 98.31 81 SER A CA 1
ATOM 652 C C . SER A 1 81 ? 13.109 -8.852 -4.727 1 98.31 81 SER A C 1
ATOM 654 O O . SER A 1 81 ? 12.422 -8.211 -3.928 1 98.31 81 SER A O 1
ATOM 656 N N . VAL A 1 82 ? 12.867 -10.086 -5.117 1 98.44 82 VAL A N 1
ATOM 657 C CA . VAL A 1 82 ? 11.695 -10.797 -4.609 1 98.44 82 VAL A CA 1
ATOM 658 C C . VAL A 1 82 ? 12.141 -11.977 -3.746 1 98.44 82 VAL A C 1
ATOM 660 O O . VAL A 1 82 ? 12.953 -12.797 -4.18 1 98.44 82 VAL A O 1
ATOM 663 N N . LEU A 1 83 ? 11.641 -11.984 -2.537 1 98.06 83 LEU A N 1
ATOM 664 C CA . LEU A 1 83 ? 11.883 -13.086 -1.614 1 98.06 83 LEU A CA 1
ATOM 665 C C . LEU A 1 83 ? 10.578 -13.797 -1.263 1 98.06 83 LEU A C 1
ATOM 667 O O . LEU A 1 83 ? 9.508 -13.188 -1.304 1 98.06 83 LEU A O 1
ATOM 671 N N . VAL A 1 84 ? 10.656 -15.086 -0.979 1 97.81 84 VAL A N 1
ATOM 672 C CA . VAL A 1 84 ? 9.547 -15.867 -0.458 1 97.81 84 VAL A CA 1
ATOM 673 C C . VAL A 1 84 ? 9.836 -16.281 0.982 1 97.81 84 VAL A C 1
ATOM 675 O O . VAL A 1 84 ? 10.703 -17.125 1.231 1 97.81 84 VAL A O 1
ATOM 678 N N . ASP A 1 85 ? 9.047 -15.773 1.861 1 97.44 85 ASP A N 1
ATOM 679 C CA . ASP A 1 85 ? 9.32 -15.969 3.281 1 97.44 85 ASP A CA 1
ATOM 680 C C . ASP A 1 85 ? 8.641 -17.234 3.807 1 97.44 85 ASP A C 1
ATOM 682 O O . ASP A 1 85 ? 9.172 -17.906 4.688 1 97.44 85 ASP A O 1
ATOM 686 N N . LYS A 1 86 ? 7.484 -17.453 3.324 1 97.56 86 LYS A N 1
ATOM 687 C CA . LYS A 1 86 ? 6.688 -18.562 3.838 1 97.56 86 LYS A CA 1
ATOM 688 C C . LYS A 1 86 ? 5.711 -19.062 2.783 1 97.56 86 LYS A C 1
ATOM 690 O O . LYS A 1 86 ? 5.121 -18.281 2.043 1 97.56 86 LYS A O 1
ATOM 695 N N . VAL A 1 87 ? 5.594 -20.328 2.699 1 97.12 87 VAL A N 1
ATOM 696 C CA . VAL A 1 87 ? 4.566 -20.984 1.896 1 97.12 87 VAL A CA 1
ATOM 697 C C . VAL A 1 87 ? 3.631 -21.781 2.803 1 97.12 87 VAL A C 1
ATOM 699 O O . VAL A 1 87 ? 4.027 -22.797 3.385 1 97.12 87 VAL A O 1
ATOM 702 N N . GLY A 1 88 ? 2.426 -21.25 2.887 1 95.69 88 GLY A N 1
ATOM 703 C CA . GLY A 1 88 ? 1.428 -21.938 3.689 1 95.69 88 GLY A CA 1
ATOM 704 C C . GLY A 1 88 ? 0.587 -22.922 2.891 1 95.69 88 GLY A C 1
ATOM 705 O O . GLY A 1 88 ? 0.96 -23.297 1.779 1 95.69 88 GLY A O 1
ATOM 706 N N . GLY A 1 89 ? -0.585 -23.406 3.559 1 94.44 89 GLY A N 1
ATOM 707 C CA . GLY A 1 89 ? -1.48 -24.297 2.838 1 94.44 89 GLY A CA 1
ATOM 708 C C . GLY A 1 89 ? -2.141 -23.641 1.642 1 94.44 89 GLY A C 1
ATOM 709 O O . GLY A 1 89 ? -2.232 -24.234 0.568 1 94.44 89 GLY A O 1
ATOM 710 N N . SER A 1 90 ? -2.578 -22.422 1.853 1 95 90 SER A N 1
ATOM 711 C CA . SER A 1 90 ? -3.223 -21.672 0.776 1 95 90 SER A CA 1
ATOM 712 C C . SER A 1 90 ? -2.648 -20.266 0.657 1 95 90 SER A C 1
ATOM 714 O O . SER A 1 90 ? -3.18 -19.438 -0.083 1 95 90 SER A O 1
ATOM 716 N N . SER A 1 91 ? -1.541 -20.047 1.433 1 96.5 91 SER A N 1
ATOM 717 C CA . SER A 1 91 ? -1.021 -18.672 1.472 1 96.5 91 SER A CA 1
ATOM 718 C C . SER A 1 91 ? 0.443 -18.641 1.047 1 96.5 91 SER A C 1
ATOM 720 O O . SER A 1 91 ? 1.167 -19.625 1.191 1 96.5 91 SER A O 1
ATOM 722 N N . ILE A 1 92 ? 0.814 -17.547 0.498 1 97.19 92 ILE A N 1
ATOM 723 C CA . ILE A 1 92 ? 2.199 -17.266 0.138 1 97.19 92 ILE A CA 1
ATOM 724 C C . ILE A 1 92 ? 2.631 -15.938 0.75 1 97.19 92 ILE A C 1
ATOM 726 O O . ILE A 1 92 ? 1.923 -14.93 0.634 1 97.19 92 ILE A O 1
ATOM 730 N N . HIS A 1 93 ? 3.736 -15.891 1.439 1 98.5 93 HIS A N 1
ATOM 731 C CA . HIS A 1 93 ? 4.309 -14.68 2.027 1 98.5 93 HIS A CA 1
ATOM 732 C C . HIS A 1 93 ? 5.527 -14.211 1.244 1 98.5 93 HIS A C 1
ATOM 734 O O . HIS A 1 93 ? 6.527 -14.93 1.155 1 98.5 93 HIS A O 1
ATOM 740 N N . PHE A 1 94 ? 5.426 -13.07 0.676 1 98.44 94 PHE A N 1
ATOM 741 C CA . PHE A 1 94 ? 6.512 -12.477 -0.096 1 98.44 94 PHE A CA 1
ATOM 742 C C . PHE A 1 94 ? 7.121 -11.297 0.645 1 98.44 94 PHE A C 1
ATOM 744 O O . PHE A 1 94 ? 6.465 -10.672 1.481 1 98.44 94 PHE A O 1
ATOM 751 N N . ARG A 1 95 ? 8.336 -11.023 0.297 1 98.56 95 ARG A N 1
ATOM 752 C CA . ARG A 1 95 ? 8.984 -9.742 0.568 1 98.56 95 ARG A CA 1
ATOM 753 C C . ARG A 1 95 ? 9.664 -9.195 -0.684 1 98.56 95 ARG A C 1
ATOM 755 O O . ARG A 1 95 ? 10.203 -9.961 -1.489 1 98.56 95 ARG A O 1
ATOM 762 N N . THR A 1 96 ? 9.609 -7.922 -0.85 1 98.75 96 THR A N 1
ATOM 763 C CA . THR A 1 96 ? 10.367 -7.289 -1.92 1 98.75 96 THR A CA 1
ATOM 764 C C . THR A 1 96 ? 11.234 -6.16 -1.372 1 98.75 96 THR A C 1
ATOM 766 O O . THR A 1 96 ? 10.867 -5.5 -0.399 1 98.75 96 THR A O 1
ATOM 769 N N . ILE A 1 97 ? 12.367 -5.965 -1.979 1 98.69 97 ILE A N 1
ATOM 770 C CA . ILE A 1 97 ? 13.305 -4.906 -1.609 1 98.69 97 ILE A CA 1
ATOM 771 C C . ILE A 1 97 ? 13.703 -4.113 -2.852 1 98.69 97 ILE A C 1
ATOM 773 O O . ILE A 1 97 ? 14.289 -4.66 -3.785 1 98.69 97 ILE A O 1
ATOM 777 N N . GLY A 1 98 ? 13.344 -2.85 -2.854 1 98.69 98 GLY A N 1
ATOM 778 C CA . GLY A 1 98 ? 13.719 -1.96 -3.941 1 98.69 98 GLY A CA 1
ATOM 779 C C . GLY A 1 98 ? 14.984 -1.176 -3.662 1 98.69 98 GLY A C 1
ATOM 780 O O . GLY A 1 98 ? 15.008 -0.317 -2.779 1 98.69 98 GLY A O 1
ATOM 781 N N . THR A 1 99 ? 15.984 -1.408 -4.445 1 98.5 99 THR A N 1
ATOM 782 C CA . THR A 1 99 ? 17.281 -0.764 -4.258 1 98.5 99 THR A CA 1
ATOM 783 C C . THR A 1 99 ? 17.625 0.103 -5.465 1 98.5 99 THR A C 1
ATOM 785 O O . THR A 1 99 ? 17.625 -0.376 -6.602 1 98.5 99 THR A O 1
ATOM 788 N N . ARG A 1 100 ? 17.953 1.323 -5.152 1 96.94 100 ARG A N 1
ATOM 789 C CA . ARG A 1 100 ? 18.391 2.236 -6.207 1 96.94 100 ARG A CA 1
ATOM 790 C C . ARG A 1 100 ? 19.766 1.844 -6.746 1 96.94 100 ARG A C 1
ATOM 792 O O . ARG A 1 100 ? 20.5 1.115 -6.09 1 96.94 100 ARG A O 1
ATOM 799 N N . GLY A 1 101 ? 20.078 2.451 -7.93 1 94.06 101 GLY A N 1
ATOM 800 C CA . GLY A 1 101 ? 21.359 2.188 -8.555 1 94.06 101 GLY A CA 1
ATOM 801 C C . GLY A 1 101 ? 22.531 2.602 -7.703 1 94.06 101 GLY A C 1
ATOM 802 O O . GLY A 1 101 ? 23.641 2.055 -7.84 1 94.06 101 GLY A O 1
ATOM 803 N N . ASP A 1 102 ? 22.312 3.559 -6.82 1 95 102 ASP A N 1
ATOM 804 C CA . ASP A 1 102 ? 23.391 4.043 -5.965 1 95 102 ASP A CA 1
ATOM 805 C C . ASP A 1 102 ? 23.531 3.176 -4.715 1 95 102 ASP A C 1
ATOM 807 O O . ASP A 1 102 ? 24.312 3.494 -3.818 1 95 102 ASP A O 1
ATOM 811 N N . GLY A 1 103 ? 22.719 2.178 -4.602 1 96.31 103 GLY A N 1
ATOM 812 C CA . GLY A 1 103 ? 22.828 1.228 -3.506 1 96.31 103 GLY A CA 1
ATOM 813 C C . GLY A 1 103 ? 21.891 1.523 -2.359 1 96.31 103 GLY A C 1
ATOM 814 O O . GLY A 1 103 ? 21.781 0.736 -1.418 1 96.31 103 GLY A O 1
ATOM 815 N N . VAL A 1 104 ? 21.172 2.59 -2.436 1 96.5 104 VAL A N 1
ATOM 816 C CA . VAL A 1 104 ? 20.25 2.988 -1.376 1 96.5 104 VAL A CA 1
ATOM 817 C C . VAL A 1 104 ? 18.969 2.16 -1.468 1 96.5 104 VAL A C 1
ATOM 819 O O . VAL A 1 104 ? 18.375 2.051 -2.541 1 96.5 104 VAL A O 1
ATOM 822 N N . VAL A 1 105 ? 18.625 1.519 -0.342 1 98.31 105 VAL A N 1
ATOM 823 C CA . VAL A 1 105 ? 17.328 0.854 -0.284 1 98.31 105 VAL A CA 1
ATOM 824 C C . VAL A 1 105 ? 16.203 1.896 -0.23 1 98.31 105 VAL A C 1
ATOM 826 O O . VAL A 1 105 ? 16.109 2.656 0.736 1 98.31 105 VAL A O 1
ATOM 829 N N . ALA A 1 106 ? 15.375 1.9 -1.248 1 98.12 106 ALA A N 1
ATOM 830 C CA . ALA A 1 106 ? 14.32 2.9 -1.343 1 98.12 106 ALA A CA 1
ATOM 831 C C . ALA A 1 106 ? 13.062 2.441 -0.604 1 98.12 106 ALA A C 1
ATOM 833 O O . ALA A 1 106 ? 12.375 3.248 0.03 1 98.12 106 ALA A O 1
ATOM 834 N N . PHE A 1 107 ? 12.766 1.147 -0.728 1 98.62 107 PHE A N 1
ATOM 835 C CA . PHE A 1 107 ? 11.562 0.653 -0.059 1 98.62 107 PHE A CA 1
ATOM 836 C C . PHE A 1 107 ? 11.656 -0.849 0.179 1 98.62 107 PHE A C 1
ATOM 838 O O . PHE A 1 107 ? 12.453 -1.536 -0.462 1 98.62 107 PHE A O 1
ATOM 845 N N . GLU A 1 108 ? 10.883 -1.358 1.098 1 98.88 108 GLU A N 1
ATOM 846 C CA . GLU A 1 108 ? 10.641 -2.768 1.392 1 98.88 108 GLU A CA 1
ATOM 847 C C . GLU A 1 108 ? 9.148 -3.051 1.556 1 98.88 108 GLU A C 1
ATOM 849 O O . GLU A 1 108 ? 8.422 -2.25 2.146 1 98.88 108 GLU A O 1
ATOM 854 N N . THR A 1 109 ? 8.781 -4.125 0.996 1 98.81 109 THR A N 1
ATOM 855 C CA . THR A 1 109 ? 7.371 -4.488 1.108 1 98.81 109 THR A CA 1
ATOM 856 C C . THR A 1 109 ? 7.219 -5.941 1.552 1 98.81 109 THR A C 1
ATOM 858 O O . THR A 1 109 ? 8.125 -6.754 1.349 1 98.81 109 THR A O 1
ATOM 861 N N . SER A 1 110 ? 6.117 -6.23 2.168 1 98.88 110 SER A N 1
ATOM 862 C CA . SER A 1 110 ? 5.676 -7.586 2.477 1 98.88 110 SER A CA 1
ATOM 863 C C . SER A 1 110 ? 4.262 -7.832 1.963 1 98.88 110 SER A C 1
ATOM 865 O O . SER A 1 110 ? 3.418 -6.934 1.987 1 98.88 110 SER A O 1
ATOM 867 N N . PHE A 1 111 ? 4.059 -9.023 1.521 1 98.56 111 PHE A N 1
ATOM 868 C CA . PHE A 1 111 ? 2.764 -9.398 0.968 1 98.56 111 PHE A CA 1
ATOM 869 C C . PHE A 1 111 ? 2.33 -10.766 1.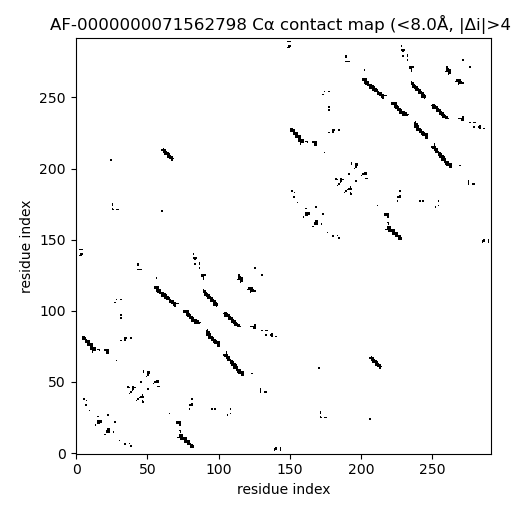493 1 98.56 111 PHE A C 1
ATOM 871 O O . PHE A 1 111 ? 3.148 -11.68 1.616 1 98.56 111 PHE A O 1
ATOM 878 N N . VAL A 1 112 ? 1.058 -10.867 1.772 1 98.38 112 VAL A N 1
ATOM 879 C CA . VAL A 1 112 ? 0.424 -12.172 1.911 1 98.38 112 VAL A CA 1
ATOM 880 C C . VAL A 1 112 ? -0.639 -12.352 0.828 1 98.38 112 VAL A C 1
ATOM 882 O O . VAL A 1 112 ? -1.537 -11.516 0.689 1 98.38 112 VAL A O 1
ATOM 885 N N . CYS A 1 113 ? -0.497 -13.352 0.101 1 95.5 113 CYS A N 1
ATOM 886 C CA . CYS A 1 113 ? -1.468 -13.734 -0.916 1 95.5 113 CYS A CA 1
ATOM 887 C C . CYS A 1 113 ? -2.137 -15.055 -0.553 1 95.5 113 CYS A C 1
ATOM 889 O O . CYS A 1 113 ? -1.523 -15.914 0.083 1 95.5 113 CYS A O 1
ATOM 891 N N . VAL A 1 114 ? -3.338 -15.172 -1 1 94.5 114 VAL A N 1
ATOM 892 C CA . VAL A 1 114 ? -4.062 -16.406 -0.74 1 94.5 114 VAL A CA 1
ATOM 893 C C . VAL A 1 114 ? -4.566 -17 -2.055 1 94.5 114 VAL A C 1
ATOM 895 O O . VAL A 1 114 ? -5.051 -16.281 -2.926 1 94.5 114 VAL A O 1
ATOM 898 N N . VAL A 1 115 ? -4.355 -18.297 -2.213 1 91.88 115 VAL A N 1
ATOM 899 C CA . VAL A 1 115 ? -4.969 -18.984 -3.34 1 91.88 115 VAL A CA 1
ATOM 900 C C . VAL A 1 115 ? -6.465 -19.156 -3.086 1 91.88 115 VAL A C 1
ATOM 902 O O . VAL A 1 115 ? -6.863 -19.797 -2.111 1 91.88 115 VAL A O 1
ATOM 905 N N . ALA A 1 116 ? -7.23 -18.594 -3.951 1 90.25 116 ALA A N 1
ATOM 906 C CA . ALA A 1 116 ? -8.664 -18.578 -3.674 1 90.25 116 ALA A CA 1
ATOM 907 C C . ALA A 1 116 ? -9.477 -18.797 -4.953 1 90.25 116 ALA A C 1
ATOM 909 O O . ALA A 1 116 ? -9.055 -18.375 -6.035 1 90.25 116 ALA A O 1
ATOM 910 N N . ASP A 1 117 ? -10.617 -19.453 -4.652 1 83 117 ASP A N 1
ATOM 911 C CA . ASP A 1 117 ? -11.617 -19.562 -5.715 1 83 117 ASP A CA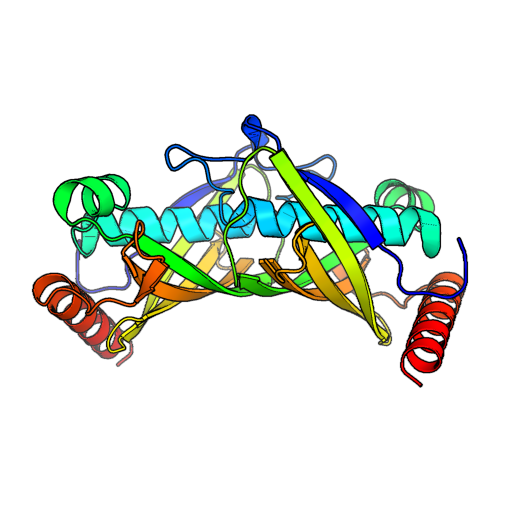 1
ATOM 912 C C . ASP A 1 117 ? -12.32 -18.219 -5.938 1 83 117 ASP A C 1
ATOM 914 O O . ASP A 1 117 ? -12.945 -17.688 -5.02 1 83 117 ASP A O 1
ATOM 918 N N . GLN A 1 118 ? -12.25 -17.641 -7.062 1 73.75 118 GLN A N 1
ATOM 919 C CA . GLN A 1 118 ? -12.766 -16.297 -7.332 1 73.75 118 GLN A CA 1
ATOM 920 C C . GLN A 1 118 ? -14.289 -16.281 -7.312 1 73.75 118 GLN A C 1
ATOM 922 O O . GLN A 1 118 ? -14.898 -15.273 -6.965 1 73.75 118 GLN A O 1
ATOM 927 N N . GLU A 1 119 ? -14.883 -17.375 -7.711 1 70.25 119 GLU A N 1
ATOM 928 C CA . GLU A 1 119 ? -16.344 -17.469 -7.742 1 70.25 119 GLU A CA 1
ATOM 929 C C . GLU A 1 119 ? -16.906 -17.656 -6.34 1 70.25 119 GLU A C 1
ATOM 931 O O . GLU A 1 119 ? -17.906 -17.047 -5.977 1 70.25 119 GLU A O 1
ATOM 936 N N . LYS A 1 120 ? -16.188 -18.516 -5.555 1 71.56 120 LYS A N 1
ATOM 937 C CA . LYS A 1 120 ? -16.688 -18.844 -4.223 1 71.56 120 LYS A CA 1
ATOM 938 C C . LYS A 1 120 ? -16.062 -17.938 -3.162 1 71.56 120 LYS A C 1
ATOM 940 O O . LYS A 1 120 ? -16.484 -17.953 -2.004 1 71.56 120 LYS A O 1
ATOM 945 N N . VAL A 1 121 ? -15.18 -17.219 -3.502 1 69.31 121 VAL A N 1
ATOM 946 C CA . VAL A 1 121 ? -14.438 -16.297 -2.633 1 69.31 121 VAL A CA 1
ATOM 947 C C . VAL A 1 121 ? -13.938 -17.047 -1.4 1 69.31 121 VAL A C 1
ATOM 949 O O . VAL A 1 121 ? -14.172 -16.609 -0.268 1 69.31 121 VAL A O 1
ATOM 952 N N . LYS A 1 122 ? -13.453 -18.203 -1.653 1 83.38 122 LYS A N 1
ATOM 953 C CA . LYS A 1 122 ? -12.938 -19.062 -0.596 1 83.38 122 LYS A CA 1
ATOM 954 C C . LYS A 1 122 ? -11.531 -19.562 -0.928 1 83.38 122 LYS A C 1
ATOM 956 O O . LYS A 1 122 ? -11.227 -19.844 -2.088 1 83.38 122 LYS A O 1
ATOM 961 N N . ALA A 1 123 ? -10.766 -19.75 0.141 1 88.88 123 ALA A N 1
ATOM 962 C CA . ALA A 1 123 ? -9.414 -20.281 -0.019 1 88.88 123 ALA A CA 1
ATOM 963 C C . ALA A 1 123 ? -9.438 -21.719 -0.524 1 88.88 123 ALA A C 1
ATOM 965 O O . ALA A 1 123 ? -10.281 -22.516 -0.1 1 88.88 123 ALA A O 1
ATOM 966 N N . VAL A 1 124 ? -8.609 -22.016 -1.462 1 88.12 124 VAL A N 1
ATOM 967 C CA . VAL A 1 124 ? -8.438 -23.359 -1.974 1 88.12 124 VAL A CA 1
ATOM 968 C C . VAL A 1 124 ? -6.992 -23.812 -1.776 1 88.12 124 VAL A C 1
ATOM 970 O O . VAL A 1 124 ? -6.098 -22.984 -1.623 1 88.12 124 VAL A O 1
ATOM 973 N N . PRO A 1 125 ? -6.832 -25.078 -1.804 1 89.69 125 PRO A N 1
ATOM 974 C CA . PRO A 1 125 ? -5.453 -25.547 -1.642 1 89.69 125 PRO A CA 1
ATOM 975 C C . PRO A 1 125 ? -4.547 -25.125 -2.795 1 89.69 125 PRO A C 1
ATOM 977 O O . PRO A 1 125 ? -4.98 -25.094 -3.949 1 89.69 125 PRO A O 1
ATOM 980 N N . MET A 1 126 ? -3.354 -24.781 -2.457 1 91.94 126 MET A N 1
ATOM 981 C CA . MET A 1 126 ? -2.361 -24.422 -3.467 1 91.94 126 MET A CA 1
ATOM 982 C C . MET A 1 126 ? -2.039 -25.625 -4.363 1 91.94 126 MET A C 1
ATOM 984 O O . MET A 1 126 ? -1.796 -26.719 -3.873 1 91.94 126 MET A O 1
ATOM 988 N N . PRO A 1 127 ? -2.023 -25.422 -5.645 1 90.06 127 PRO A N 1
ATOM 989 C CA . PRO A 1 127 ? -1.633 -26.516 -6.539 1 90.06 127 PRO A CA 1
ATOM 990 C C . PRO A 1 127 ? -0.239 -27.062 -6.23 1 90.06 127 PRO A C 1
ATOM 992 O O . PRO A 1 127 ? 0.683 -26.281 -5.961 1 90.06 127 PRO A O 1
ATOM 995 N N . GLY A 1 128 ? -0.086 -28.344 -6.344 1 92.81 128 GLY A N 1
ATOM 996 C CA . GLY A 1 128 ? 1.167 -29.016 -6.039 1 92.81 128 GLY A CA 1
ATOM 997 C C . GLY A 1 128 ? 2.354 -28.422 -6.781 1 92.81 128 GLY A C 1
ATOM 998 O O . GLY A 1 128 ? 3.369 -28.094 -6.168 1 92.81 128 GLY A O 1
ATOM 999 N N . PRO A 1 129 ? 2.223 -28.344 -8.094 1 92.69 129 PRO A N 1
ATOM 1000 C CA . PRO A 1 129 ? 3.354 -27.812 -8.859 1 92.69 129 PRO A CA 1
ATOM 1001 C C . PRO A 1 129 ? 3.732 -26.391 -8.445 1 92.69 129 PRO A C 1
ATOM 1003 O O . PRO A 1 129 ? 4.918 -26.047 -8.422 1 92.69 129 PRO A O 1
ATOM 1006 N N . MET A 1 130 ? 2.822 -25.562 -8.133 1 93.25 130 MET A N 1
ATOM 1007 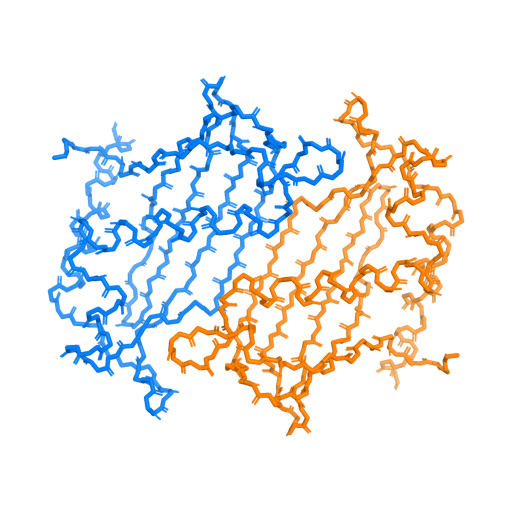C CA . MET A 1 130 ? 3.096 -24.203 -7.66 1 93.25 130 MET A CA 1
ATOM 1008 C C . MET A 1 130 ? 3.871 -24.234 -6.348 1 93.25 130 MET A C 1
ATOM 1010 O O . MET A 1 130 ? 4.887 -23.547 -6.207 1 93.25 130 MET A O 1
ATOM 1014 N N . ARG A 1 131 ? 3.363 -25.016 -5.43 1 95.5 131 ARG A N 1
ATOM 1015 C CA . ARG A 1 131 ? 4.035 -25.172 -4.141 1 95.5 131 ARG A CA 1
ATOM 1016 C C . ARG A 1 131 ? 5.48 -25.625 -4.332 1 95.5 131 ARG A C 1
ATOM 1018 O O . ARG A 1 131 ? 6.395 -25.078 -3.719 1 95.5 131 ARG A O 1
ATOM 1025 N N . ALA A 1 132 ? 5.656 -26.609 -5.145 1 96.44 132 ALA A N 1
ATOM 1026 C CA . ALA A 1 132 ? 6.984 -27.188 -5.359 1 96.44 132 ALA A CA 1
ATOM 1027 C C . ALA A 1 132 ? 7.957 -26.141 -5.891 1 96.44 132 ALA A C 1
ATOM 1029 O O . ALA A 1 132 ? 9.102 -26.062 -5.441 1 96.44 132 ALA A O 1
ATOM 1030 N N . ARG A 1 133 ? 7.504 -25.359 -6.836 1 96.06 133 ARG A N 1
ATOM 1031 C CA . ARG A 1 133 ? 8.367 -24.344 -7.43 1 96.06 133 ARG A CA 1
ATOM 1032 C C . ARG A 1 133 ? 8.688 -23.234 -6.426 1 96.06 133 ARG A C 1
ATOM 1034 O O . ARG A 1 133 ? 9.812 -22.734 -6.395 1 96.06 133 ARG A O 1
ATOM 1041 N N . LEU A 1 134 ? 7.707 -22.844 -5.633 1 96.56 134 LEU A N 1
ATOM 1042 C CA . LEU A 1 134 ? 7.922 -21.844 -4.59 1 96.56 134 LEU A CA 1
ATOM 1043 C C . LEU A 1 134 ? 8.914 -22.344 -3.551 1 96.56 134 LEU A C 1
ATOM 1045 O O . LEU A 1 134 ? 9.812 -21.609 -3.133 1 96.56 134 LEU A O 1
ATOM 1049 N N . GLU A 1 135 ? 8.766 -23.547 -3.152 1 96.81 135 GLU A N 1
ATOM 1050 C CA . GLU A 1 135 ? 9.656 -24.141 -2.158 1 96.81 135 GLU A CA 1
ATOM 1051 C C . GLU A 1 135 ? 11.078 -24.281 -2.705 1 96.81 135 GLU A C 1
ATOM 1053 O O . GLU A 1 135 ? 12.055 -24.109 -1.975 1 96.81 135 GLU A O 1
ATOM 1058 N N . ALA A 1 136 ? 11.148 -24.672 -3.947 1 96.06 136 ALA A N 1
ATOM 1059 C CA . ALA A 1 136 ? 12.461 -24.75 -4.59 1 96.06 136 ALA A CA 1
ATOM 1060 C C . ALA A 1 136 ? 13.156 -23.391 -4.602 1 96.06 1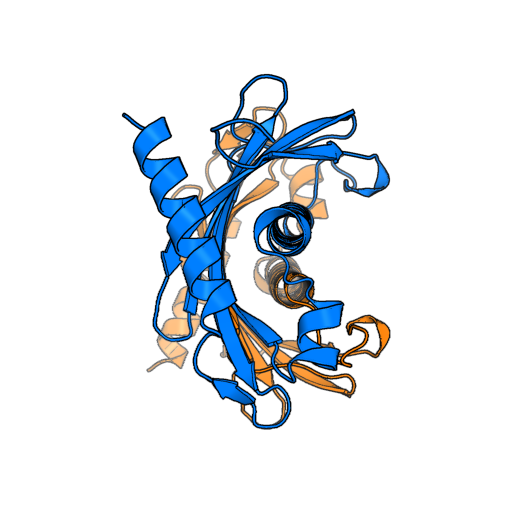36 ALA A C 1
ATOM 1062 O O . ALA A 1 136 ? 14.359 -23.312 -4.34 1 96.06 136 ALA A O 1
ATOM 1063 N N . TYR A 1 137 ? 12.398 -22.391 -4.926 1 96.69 137 TYR A N 1
ATOM 1064 C CA . TYR A 1 137 ? 12.961 -21.047 -4.91 1 96.69 137 TYR A CA 1
ATOM 1065 C C . TYR A 1 137 ? 13.406 -20.656 -3.506 1 96.69 137 TYR A C 1
ATOM 1067 O O . TYR A 1 137 ? 14.477 -20.062 -3.326 1 96.69 137 TYR A O 1
ATOM 1075 N N . ARG A 1 138 ? 12.617 -20.906 -2.471 1 95.31 138 ARG A N 1
ATOM 1076 C CA . ARG A 1 138 ? 12.953 -20.609 -1.085 1 95.31 138 ARG A CA 1
ATOM 1077 C C . ARG A 1 138 ? 14.242 -21.312 -0.672 1 95.31 138 ARG A C 1
ATOM 1079 O O . ARG A 1 138 ? 15.062 -20.734 0.056 1 95.31 138 ARG A O 1
ATOM 1086 N N . ALA A 1 139 ? 14.383 -22.469 -1.116 1 93.75 139 ALA A N 1
ATOM 1087 C CA . ALA A 1 139 ? 15.594 -23.234 -0.817 1 93.75 139 ALA A CA 1
ATOM 1088 C C . ALA A 1 139 ? 16.828 -22.562 -1.437 1 93.75 139 ALA A C 1
ATOM 1090 O O . ALA A 1 139 ? 17.891 -22.516 -0.816 1 93.75 139 ALA A O 1
ATOM 1091 N N . ARG A 1 140 ? 16.625 -22.156 -2.654 1 92.62 140 ARG A N 1
ATOM 1092 C CA . ARG A 1 140 ? 17.719 -21.453 -3.334 1 92.62 140 ARG A CA 1
ATOM 1093 C C . ARG A 1 140 ? 18.109 -20.188 -2.588 1 92.62 140 ARG A C 1
ATOM 1095 O O . ARG A 1 140 ? 19.281 -19.844 -2.504 1 92.62 140 ARG A O 1
ATOM 1102 N N . LEU A 1 141 ? 17.109 -19.453 -2.084 1 92.88 141 LEU A N 1
ATOM 1103 C CA . LEU A 1 141 ? 17.375 -18.234 -1.307 1 92.88 141 LEU A CA 1
ATOM 1104 C C . LEU A 1 141 ? 18.188 -18.562 -0.064 1 92.88 141 LEU A C 1
ATOM 1106 O O . LEU A 1 141 ? 19.109 -17.812 0.294 1 92.88 141 LEU A O 1
ATOM 1110 N N . ALA A 1 142 ? 17.875 -19.578 0.607 1 89.5 142 ALA A N 1
ATOM 1111 C CA . ALA A 1 142 ? 18.578 -19.984 1.827 1 89.5 142 ALA A CA 1
ATOM 1112 C C . ALA A 1 142 ? 20.031 -20.328 1.544 1 89.5 142 ALA A C 1
ATOM 1114 O O . ALA A 1 142 ? 20.906 -20.031 2.352 1 89.5 142 ALA A O 1
ATOM 1115 N N . GLU A 1 143 ? 20.234 -20.938 0.445 1 86.94 143 GLU A N 1
ATOM 1116 C CA . GLU A 1 143 ? 21.594 -21.312 0.05 1 86.94 143 GLU A CA 1
ATOM 1117 C C . GLU A 1 143 ? 22.438 -20.094 -0.263 1 86.94 143 GLU A C 1
ATOM 1119 O O . GLU A 1 143 ? 23.625 -20.062 0.064 1 86.94 143 GLU A O 1
ATOM 1124 N N . ALA A 1 144 ? 21.781 -19.156 -0.925 1 82.06 144 ALA A N 1
ATOM 1125 C CA . ALA A 1 144 ? 22.484 -17.938 -1.311 1 82.06 144 ALA A CA 1
ATOM 1126 C C . ALA A 1 144 ? 22.812 -17.094 -0.088 1 82.06 144 ALA A C 1
ATOM 1128 O O . ALA A 1 144 ? 23.75 -16.266 -0.126 1 82.06 144 ALA A O 1
ATOM 1129 N N . ALA A 1 145 ? 22.062 -17.203 0.937 1 80.19 145 ALA A N 1
ATOM 1130 C CA . ALA A 1 145 ? 22.281 -16.422 2.156 1 80.19 145 ALA A CA 1
ATOM 1131 C C . ALA A 1 145 ? 23.391 -17.031 3.002 1 80.19 145 ALA A C 1
ATOM 1133 O O . ALA A 1 145 ? 23.938 -16.359 3.893 1 80.19 145 ALA A O 1
ATOM 1134 N N . GLU A 1 146 ? 23.859 -18.25 2.768 1 72.31 146 GLU A N 1
ATOM 1135 C CA . GLU A 1 146 ? 24.969 -18.922 3.441 1 72.31 146 GLU A CA 1
ATOM 1136 C C . GLU A 1 146 ? 26.297 -18.609 2.768 1 72.31 146 GLU A C 1
ATOM 1138 O O . GLU A 1 146 ? 27.297 -18.375 3.443 1 72.31 146 GLU A O 1
ATOM 1143 N N . MET B 1 1 ? -19.344 19.844 11.219 1 37.34 1 MET B N 1
ATOM 1144 C CA . MET B 1 1 ? -19.125 18.422 10.977 1 37.34 1 MET B CA 1
ATOM 1145 C C . MET B 1 1 ? -19.406 17.609 12.234 1 37.34 1 MET B C 1
ATOM 1147 O O . MET B 1 1 ? -18.641 17.656 13.195 1 37.34 1 MET B O 1
ATOM 1151 N N . GLU B 1 2 ? -20.484 17.25 12.68 1 45.69 2 GLU B N 1
ATOM 1152 C CA . GLU B 1 2 ? -20.766 16.953 14.078 1 45.69 2 GLU B CA 1
ATOM 1153 C C . GLU B 1 2 ? -19.75 15.953 14.641 1 45.69 2 GLU B C 1
ATOM 1155 O O . GLU B 1 2 ? -18.984 15.352 13.898 1 45.69 2 GLU B O 1
ATOM 1160 N N . GLY B 1 3 ? -19.641 15.438 16.016 1 58.53 3 GLY B N 1
ATOM 1161 C CA . GLY B 1 3 ? -18.906 14.883 17.141 1 58.53 3 GLY B CA 1
ATOM 1162 C C . GLY B 1 3 ? -18.203 13.578 16.797 1 58.53 3 GLY B C 1
ATOM 1163 O O . GLY B 1 3 ? -17.562 12.969 17.656 1 58.53 3 GLY B O 1
ATOM 1164 N N . GLY B 1 4 ? -18.312 13.07 15.5 1 83.06 4 GLY B N 1
ATOM 1165 C CA . GLY B 1 4 ? -17.891 11.68 15.375 1 83.06 4 GLY B CA 1
ATOM 1166 C C . GLY B 1 4 ? -16.672 11.508 14.484 1 83.06 4 GLY B C 1
ATOM 1167 O O . GLY B 1 4 ? -15.906 12.453 14.266 1 83.06 4 GLY B O 1
ATOM 1168 N N . VAL B 1 5 ? -16.281 10.398 14.148 1 92.94 5 VAL B N 1
ATOM 1169 C CA . VAL B 1 5 ? -15.18 9.977 13.289 1 92.94 5 VAL B CA 1
ATOM 1170 C C . VAL B 1 5 ? -15.352 10.578 11.898 1 92.94 5 VAL B C 1
ATOM 1172 O O . VAL B 1 5 ? -16.453 10.57 11.344 1 92.94 5 VAL B O 1
ATOM 1175 N N . PHE B 1 6 ? -14.297 11.375 11.453 1 97.31 6 PHE B N 1
ATOM 1176 C CA . PHE B 1 6 ? -14.328 11.852 10.078 1 97.31 6 PHE B CA 1
ATOM 1177 C C . PHE B 1 6 ? -14.461 10.695 9.102 1 97.31 6 PHE B C 1
ATOM 1179 O O . PHE B 1 6 ? -13.766 9.68 9.227 1 97.31 6 PHE B O 1
ATOM 1186 N N . THR B 1 7 ? -15.359 10.875 8.117 1 97.62 7 THR B N 1
ATOM 1187 C CA . THR B 1 7 ? -15.594 9.844 7.105 1 97.62 7 THR B CA 1
ATOM 1188 C C . THR B 1 7 ? -15.609 10.461 5.707 1 97.62 7 THR B C 1
ATOM 1190 O O . THR B 1 7 ? -16.312 11.445 5.469 1 97.62 7 THR B O 1
ATOM 1193 N N . HIS B 1 8 ? -14.82 9.93 4.871 1 98.12 8 HIS B N 1
ATOM 1194 C CA . HIS B 1 8 ? -14.789 10.312 3.461 1 98.12 8 HIS B CA 1
ATOM 1195 C C . HIS B 1 8 ? -15.562 9.312 2.605 1 98.12 8 HIS B C 1
ATOM 1197 O O . HIS B 1 8 ? -15.281 8.109 2.641 1 98.12 8 HIS B O 1
ATOM 1203 N N . ARG B 1 9 ? -16.531 9.805 1.857 1 97.56 9 ARG B N 1
ATOM 1204 C CA . ARG B 1 9 ? -17.359 8.922 1.037 1 97.56 9 ARG B CA 1
ATOM 1205 C C . ARG B 1 9 ? -16.859 8.898 -0.405 1 97.56 9 ARG B C 1
ATOM 1207 O O . ARG B 1 9 ? -16.641 9.945 -1.011 1 97.56 9 ARG B O 1
ATOM 1214 N N . ARG B 1 10 ? -16.672 7.73 -0.865 1 96.31 10 ARG B N 1
ATOM 1215 C CA . ARG B 1 10 ? -16.125 7.535 -2.203 1 96.31 10 ARG B CA 1
ATOM 1216 C C . ARG B 1 10 ? -16.953 6.516 -2.988 1 96.31 10 ARG B C 1
ATOM 1218 O O . ARG B 1 10 ? -17.312 5.461 -2.459 1 96.31 10 ARG B O 1
ATOM 1225 N N . ARG B 1 11 ? -17.281 6.84 -4.23 1 96.38 11 ARG B N 1
ATOM 1226 C CA . ARG B 1 11 ? -17.906 5.879 -5.137 1 96.38 11 ARG B CA 1
ATOM 1227 C C . ARG B 1 11 ? -16.859 5.199 -6.012 1 96.38 11 ARG B C 1
ATOM 1229 O O . ARG B 1 11 ? -15.938 5.852 -6.508 1 96.38 11 ARG B O 1
ATOM 1236 N N . VAL B 1 12 ? -17.016 3.936 -6.121 1 97.31 12 VAL B N 1
ATOM 1237 C CA . VAL B 1 12 ? -16.125 3.178 -6.996 1 97.31 12 VAL B CA 1
ATOM 1238 C C . VAL B 1 12 ? -16.609 3.264 -8.438 1 97.31 12 VAL B C 1
ATOM 1240 O O . VAL B 1 12 ? -17.766 2.926 -8.727 1 97.31 12 VAL B O 1
ATOM 1243 N N . HIS B 1 13 ? -15.789 3.705 -9.336 1 95.94 13 HIS B N 1
ATOM 1244 C CA . HIS B 1 13 ? -16.141 3.857 -10.742 1 95.94 13 HIS B CA 1
ATOM 1245 C C . HIS B 1 13 ? -15.547 2.727 -11.586 1 95.94 13 HIS B C 1
ATOM 1247 O O . HIS B 1 13 ? -14.664 2.004 -11.125 1 95.94 13 HIS B O 1
ATOM 1253 N N . PHE B 1 14 ? -16.062 2.562 -12.836 1 93.69 14 PHE B N 1
ATOM 1254 C CA . PHE B 1 14 ? -15.594 1.505 -13.719 1 93.69 14 PHE B CA 1
ATOM 1255 C C . PHE B 1 14 ? -14.102 1.656 -13.992 1 93.69 14 PHE B C 1
ATOM 1257 O O . PHE B 1 14 ? -13.367 0.664 -14.055 1 93.69 14 PHE B O 1
ATOM 1264 N N . GLY B 1 15 ? -13.625 2.799 -14.008 1 92.56 15 GLY B N 1
ATOM 1265 C CA . GLY B 1 15 ? -12.227 3.08 -14.273 1 92.56 15 GLY B CA 1
ATOM 1266 C C . GLY B 1 15 ? -11.312 2.676 -13.133 1 92.56 15 GLY B C 1
ATOM 1267 O O . GLY B 1 15 ? -10.094 2.59 -13.312 1 92.56 15 GLY B O 1
ATOM 1268 N N . ASP B 1 16 ? -11.883 2.342 -11.992 1 93 16 ASP B N 1
ATOM 1269 C CA . ASP B 1 16 ? -11.109 1.952 -10.82 1 93 16 ASP B CA 1
ATOM 1270 C C . ASP B 1 16 ? -10.844 0.449 -10.805 1 93 16 ASP B C 1
ATOM 1272 O O . ASP B 1 16 ? -10.125 -0.053 -9.945 1 93 16 ASP B O 1
ATOM 1276 N N . SER B 1 17 ? -11.398 -0.272 -11.734 1 92.69 17 SER B N 1
ATOM 1277 C CA . SER B 1 17 ? -11.398 -1.73 -11.68 1 92.69 17 SER B CA 1
ATOM 1278 C C . SER B 1 17 ? -10.57 -2.328 -12.812 1 92.69 17 SER B C 1
ATOM 1280 O O . SER B 1 17 ? -10.148 -1.612 -13.727 1 92.69 17 SER B O 1
ATOM 1282 N N . ASP B 1 18 ? -10.328 -3.598 -12.68 1 87.5 18 ASP B N 1
ATOM 1283 C CA . ASP B 1 18 ? -9.555 -4.309 -13.688 1 87.5 18 ASP B CA 1
ATOM 1284 C C . ASP B 1 18 ? -10.445 -5.246 -14.5 1 87.5 18 ASP B C 1
ATOM 1286 O O . ASP B 1 18 ? -11.672 -5.098 -14.508 1 87.5 18 ASP B O 1
ATOM 1290 N N . ALA B 1 19 ? -9.805 -6.16 -15.297 1 80.94 19 ALA B N 1
ATOM 1291 C CA . ALA B 1 19 ? -10.516 -7.074 -16.188 1 80.94 19 ALA B CA 1
ATOM 1292 C C . ALA B 1 19 ? -11.508 -7.941 -15.406 1 80.94 19 ALA B C 1
ATOM 1294 O O . ALA B 1 19 ? -12.562 -8.312 -15.93 1 80.94 19 ALA B O 1
ATOM 1295 N N . ALA B 1 20 ? -11.227 -8.188 -14.117 1 80.81 20 ALA B N 1
ATOM 1296 C CA . ALA B 1 20 ? -12.086 -9.008 -13.266 1 80.81 20 ALA B CA 1
ATOM 1297 C C . ALA B 1 20 ? -13.219 -8.172 -12.672 1 80.81 20 ALA B C 1
ATOM 1299 O O . ALA B 1 20 ? -14.078 -8.703 -11.961 1 80.81 20 ALA B O 1
ATOM 1300 N N . ARG B 1 21 ? -13.242 -6.859 -12.945 1 88.38 21 ARG B N 1
ATOM 1301 C CA . ARG B 1 21 ? -14.273 -5.926 -12.516 1 88.38 21 ARG B CA 1
ATOM 1302 C C . ARG B 1 21 ? -14.203 -5.695 -11.008 1 88.38 21 ARG B C 1
ATOM 1304 O O . ARG B 1 21 ? -15.234 -5.531 -10.352 1 88.38 21 ARG B O 1
ATOM 1311 N N . ILE B 1 22 ? -13.039 -5.859 -10.484 1 91.5 22 ILE B N 1
ATOM 1312 C CA . ILE B 1 22 ? -12.797 -5.547 -9.078 1 91.5 22 ILE B CA 1
ATOM 1313 C C . ILE B 1 22 ? -11.68 -4.516 -8.969 1 91.5 22 ILE B C 1
ATOM 1315 O O . ILE B 1 22 ? -10.859 -4.379 -9.875 1 91.5 22 ILE B O 1
ATOM 1319 N N . VAL B 1 23 ? -11.68 -3.764 -7.887 1 94.5 23 VAL B N 1
ATOM 1320 C CA . VAL B 1 23 ? -10.664 -2.742 -7.648 1 94.5 23 VAL B CA 1
ATOM 1321 C C . VAL B 1 23 ? -9.297 -3.402 -7.469 1 94.5 23 VAL B C 1
ATOM 1323 O O . VAL B 1 23 ? -9.164 -4.359 -6.703 1 94.5 23 VAL B O 1
ATOM 1326 N N . TYR B 1 24 ? -8.289 -2.857 -8.164 1 93.62 24 TYR B N 1
ATOM 1327 C CA . TYR B 1 24 ? -6.926 -3.352 -8.047 1 93.62 24 TYR B CA 1
ATOM 1328 C C . TYR B 1 24 ? -6.301 -2.92 -6.727 1 93.62 24 TYR B C 1
ATOM 1330 O O . TYR B 1 24 ? -6.656 -1.873 -6.18 1 93.62 24 TYR B O 1
ATOM 1338 N N . THR B 1 25 ? -5.367 -3.738 -6.277 1 95.94 25 THR B N 1
ATOM 1339 C CA . THR B 1 25 ? -4.816 -3.627 -4.93 1 95.94 25 THR B CA 1
ATOM 1340 C C . THR B 1 25 ? -4.301 -2.213 -4.676 1 95.94 25 THR B C 1
ATOM 1342 O O . THR B 1 25 ? -4.641 -1.597 -3.662 1 95.94 25 THR B O 1
ATOM 1345 N N . PRO B 1 26 ? -3.512 -1.568 -5.527 1 97.06 26 PRO B N 1
ATOM 1346 C CA . PRO B 1 26 ? -2.99 -0.229 -5.25 1 97.06 26 PRO B CA 1
ATOM 1347 C C . PRO B 1 26 ? -4.09 0.824 -5.148 1 97.06 26 PRO B C 1
ATOM 1349 O O . PRO B 1 26 ? -3.891 1.872 -4.527 1 97.06 26 PRO B O 1
ATOM 1352 N N . ARG B 1 27 ? -5.199 0.588 -5.715 1 97 27 ARG B N 1
ATOM 1353 C CA . ARG B 1 27 ? -6.301 1.546 -5.684 1 97 27 ARG B CA 1
ATOM 1354 C C . ARG B 1 27 ? -6.867 1.681 -4.273 1 97 27 ARG B C 1
ATOM 1356 O O . ARG B 1 27 ? -7.277 2.77 -3.865 1 97 27 ARG B O 1
ATOM 1363 N N . PHE B 1 28 ? -6.871 0.557 -3.527 1 98.31 28 PHE B N 1
ATOM 1364 C CA . PHE B 1 28 ? -7.301 0.635 -2.137 1 98.31 28 PHE B CA 1
ATOM 1365 C C . PHE B 1 28 ? -6.453 1.642 -1.364 1 98.31 28 PHE B C 1
ATOM 1367 O O . PHE B 1 28 ? -6.98 2.424 -0.57 1 98.31 28 PHE B O 1
ATOM 1374 N N . LEU B 1 29 ? -5.176 1.583 -1.638 1 98.5 29 LEU B N 1
ATOM 1375 C CA . LEU B 1 29 ? -4.254 2.512 -0.993 1 98.5 29 LEU B CA 1
ATOM 1376 C C . LEU B 1 29 ? -4.555 3.949 -1.405 1 98.5 29 LEU B C 1
ATOM 1378 O O . LEU B 1 29 ? -4.562 4.852 -0.565 1 98.5 29 LEU B O 1
ATOM 1382 N N . GLU B 1 30 ? -4.816 4.18 -2.631 1 97.56 30 GLU B N 1
ATOM 1383 C CA . GLU B 1 30 ? -5.152 5.508 -3.133 1 97.56 30 GLU B CA 1
ATOM 1384 C C . GLU B 1 30 ? -6.41 6.051 -2.459 1 97.56 30 GLU B C 1
ATOM 1386 O O . GLU B 1 30 ? -6.469 7.227 -2.094 1 97.56 30 GLU B O 1
ATOM 1391 N N . TYR B 1 31 ? -7.387 5.18 -2.312 1 98.25 31 TYR B N 1
ATOM 1392 C CA . TYR B 1 31 ? -8.617 5.59 -1.64 1 98.25 31 TYR B CA 1
ATOM 1393 C C . TYR B 1 31 ? -8.328 6.031 -0.207 1 98.25 31 TYR B C 1
ATOM 1395 O O . TYR B 1 31 ? -8.828 7.066 0.241 1 98.25 31 TYR B O 1
ATOM 1403 N N . ALA B 1 32 ? -7.566 5.223 0.473 1 98.44 32 ALA B N 1
ATOM 1404 C CA . ALA B 1 32 ? -7.223 5.535 1.858 1 98.44 32 ALA B CA 1
ATOM 1405 C C . ALA B 1 32 ? -6.469 6.859 1.951 1 98.44 32 ALA B C 1
ATOM 1407 O O . ALA B 1 32 ? -6.77 7.691 2.811 1 98.44 32 ALA B O 1
ATOM 1408 N N . MET B 1 33 ? -5.527 7.07 1.094 1 97.19 33 MET B N 1
ATOM 1409 C CA . MET B 1 33 ? -4.715 8.281 1.107 1 97.19 33 MET B CA 1
ATOM 1410 C C . MET B 1 33 ? -5.551 9.5 0.739 1 97.19 33 MET B C 1
ATOM 1412 O O . MET B 1 33 ? -5.316 10.602 1.253 1 97.19 33 MET B O 1
ATOM 1416 N N . GLU B 1 34 ? -6.465 9.312 -0.182 1 96.62 34 GLU B N 1
ATOM 1417 C CA . GLU B 1 34 ? -7.395 10.391 -0.507 1 96.62 34 GLU B CA 1
ATOM 1418 C C . GLU B 1 34 ? -8.172 10.836 0.728 1 96.62 34 GLU B C 1
ATOM 1420 O O . GLU B 1 34 ? -8.305 12.039 0.979 1 96.62 34 GLU B O 1
ATOM 1425 N N . ALA B 1 35 ? -8.68 9.898 1.467 1 97.69 35 ALA B N 1
ATOM 1426 C CA . ALA B 1 35 ? -9.398 10.211 2.699 1 97.69 35 ALA B CA 1
ATOM 1427 C C . ALA B 1 35 ? -8.508 10.992 3.664 1 97.69 35 ALA B C 1
ATOM 1429 O O . ALA B 1 35 ? -8.953 11.961 4.289 1 97.69 35 ALA B O 1
ATOM 1430 N N . LEU B 1 36 ? -7.277 10.57 3.744 1 96.69 36 LEU B N 1
ATOM 1431 C CA . LEU B 1 36 ? -6.332 11.242 4.625 1 96.69 36 LEU B CA 1
ATOM 1432 C C . LEU B 1 36 ? -6.062 12.664 4.148 1 96.69 36 LEU B C 1
ATOM 1434 O O . LEU B 1 36 ? -5.934 13.586 4.957 1 96.69 36 LEU B O 1
ATOM 1438 N N . GLU B 1 37 ? -5.922 12.82 2.883 1 93.94 37 GLU B N 1
ATOM 1439 C CA . GLU B 1 37 ? -5.695 14.148 2.316 1 93.94 37 GLU B CA 1
ATOM 1440 C C . GLU B 1 37 ? -6.832 15.102 2.668 1 93.94 37 GLU B C 1
ATOM 1442 O O . GLU B 1 37 ? -6.59 16.234 3.107 1 93.94 37 GLU B O 1
ATOM 1447 N N . VAL B 1 38 ? -8.047 14.68 2.51 1 96.06 38 VAL B N 1
ATOM 1448 C CA . VAL B 1 38 ? -9.227 15.492 2.805 1 96.06 38 VAL B CA 1
ATOM 1449 C C . VAL B 1 38 ? -9.297 15.773 4.305 1 96.06 38 VAL B C 1
ATOM 1451 O O . VAL B 1 38 ? -9.57 16.906 4.719 1 96.06 38 VAL B O 1
ATOM 1454 N N . PHE B 1 39 ? -9 14.758 5.086 1 96.88 39 PHE B N 1
ATOM 1455 C CA . PHE B 1 39 ? -8.984 14.906 6.535 1 96.88 39 PHE B CA 1
ATOM 1456 C C . PHE B 1 39 ? -7.988 15.977 6.961 1 96.88 39 PHE B C 1
ATOM 1458 O O . PHE B 1 39 ? -8.328 16.875 7.734 1 96.88 39 PHE B O 1
ATOM 1465 N N . MET B 1 40 ? -6.762 15.867 6.43 1 95.31 40 MET B N 1
ATOM 1466 C CA . MET B 1 40 ? -5.707 16.812 6.801 1 95.31 40 MET B CA 1
ATOM 1467 C C . MET B 1 40 ? -6.074 18.219 6.379 1 95.31 40 MET B C 1
ATOM 1469 O O . MET B 1 40 ? -5.824 19.188 7.117 1 95.31 40 MET B O 1
ATOM 1473 N N . ALA B 1 41 ? -6.699 18.359 5.266 1 93.62 41 ALA B N 1
ATOM 1474 C CA . ALA B 1 41 ? -7.066 19.672 4.762 1 93.62 41 ALA B CA 1
ATOM 1475 C C . ALA B 1 41 ? -8.25 20.25 5.531 1 93.62 41 ALA B C 1
ATOM 1477 O O . ALA B 1 41 ? -8.164 21.344 6.105 1 93.62 41 ALA B O 1
ATOM 1478 N N . ASP B 1 42 ? -9.289 19.484 5.656 1 93.88 42 ASP B N 1
ATOM 1479 C CA . ASP B 1 42 ? -10.578 20.016 6.098 1 93.88 42 ASP B CA 1
ATOM 1480 C C . ASP B 1 42 ? -10.688 19.984 7.621 1 93.88 42 ASP B C 1
ATOM 1482 O O . ASP B 1 42 ? -11.375 20.812 8.219 1 93.88 42 ASP B O 1
ATOM 1486 N N . VAL B 1 43 ? -10.016 19.016 8.219 1 94.25 43 VAL B N 1
ATOM 1487 C CA . VAL B 1 43 ? -10.164 18.844 9.656 1 94.25 43 VAL B CA 1
ATOM 1488 C C . VAL B 1 43 ? -8.953 19.438 10.383 1 94.25 43 VAL B C 1
ATOM 1490 O O . VAL B 1 43 ? -9.102 20.188 11.352 1 94.25 43 VAL B O 1
ATOM 1493 N N . ILE B 1 44 ? -7.816 19.188 9.883 1 93.56 44 ILE B N 1
ATOM 1494 C CA . ILE B 1 44 ? -6.602 19.609 10.57 1 93.56 44 ILE B CA 1
ATOM 1495 C C . ILE B 1 44 ? -6.16 20.969 10.055 1 93.56 44 ILE B C 1
ATOM 1497 O O . ILE B 1 44 ? -5.48 21.719 10.758 1 93.56 44 ILE B O 1
ATOM 1501 N N . GLY B 1 45 ? -6.496 21.266 8.789 1 89.69 45 GLY B N 1
ATOM 1502 C CA . GLY B 1 45 ? -6.191 22.578 8.234 1 89.69 45 GLY B CA 1
ATOM 1503 C C . GLY B 1 45 ? -4.855 22.625 7.527 1 89.69 45 GLY B C 1
ATOM 1504 O O . GLY B 1 45 ? -4.289 23.703 7.34 1 89.69 45 GLY B O 1
ATOM 1505 N N . TYR B 1 46 ? -4.262 21.484 7.297 1 85 46 TYR B N 1
ATOM 1506 C CA . TYR B 1 46 ? -2.984 21.406 6.602 1 85 46 TYR B CA 1
ATOM 1507 C C . TYR B 1 46 ? -3.117 20.609 5.301 1 85 46 TYR B C 1
ATOM 1509 O O . TYR B 1 46 ? -3.029 19.391 5.301 1 85 46 TYR B O 1
ATOM 1517 N N . ASP B 1 47 ? -3.322 21.359 4.289 1 78.19 47 ASP B N 1
ATOM 1518 C CA . ASP B 1 47 ? -3.334 20.703 2.988 1 78.19 47 ASP B CA 1
ATOM 1519 C C . ASP B 1 47 ? -1.915 20.438 2.492 1 78.19 47 ASP B C 1
ATOM 1521 O O . ASP B 1 47 ? -1.011 21.25 2.725 1 78.19 47 ASP B O 1
ATOM 1525 N N . TRP B 1 48 ? -1.738 19.312 1.925 1 67.94 48 TRP B N 1
ATOM 1526 C CA . TRP B 1 48 ? -0.401 18.859 1.56 1 67.94 48 TRP B CA 1
ATOM 1527 C C . TRP B 1 48 ? 0.251 19.812 0.571 1 67.94 48 TRP B C 1
ATOM 1529 O O . TRP B 1 48 ? 1.463 20.047 0.62 1 67.94 48 TRP B O 1
ATOM 1539 N N . TYR B 1 49 ? -0.5 20.406 -0.245 1 64.25 49 TYR B N 1
ATOM 1540 C CA . TYR B 1 49 ? 0.04 21.391 -1.176 1 64.25 49 TYR B CA 1
ATOM 1541 C C . TYR B 1 49 ? 0.522 22.641 -0.438 1 64.25 49 TYR B C 1
ATOM 1543 O O . TYR B 1 49 ? 1.632 23.125 -0.679 1 64.25 49 TYR B O 1
ATOM 1551 N N . THR B 1 50 ? -0.235 23.062 0.474 1 66.44 50 THR B N 1
ATOM 1552 C CA . THR B 1 50 ? 0.053 24.328 1.163 1 66.44 50 THR B CA 1
ATOM 1553 C C . THR B 1 50 ? 1.117 24.109 2.238 1 66.44 50 THR B C 1
ATOM 1555 O O . THR B 1 50 ? 1.868 25.047 2.561 1 66.44 50 THR B O 1
ATOM 1558 N N . ILE B 1 51 ? 1.182 22.875 2.668 1 68.94 51 ILE B N 1
ATOM 1559 C CA . ILE B 1 51 ? 2.137 22.594 3.732 1 68.94 51 ILE B CA 1
ATOM 1560 C C . ILE B 1 51 ? 3.555 22.859 3.24 1 68.94 51 ILE B C 1
ATOM 1562 O O . ILE B 1 51 ? 4.34 23.531 3.924 1 68.94 51 ILE B O 1
ATOM 1566 N N . ASN B 1 52 ? 3.766 22.406 2.092 1 63.5 52 ASN B N 1
ATOM 1567 C CA . ASN B 1 52 ? 5.105 22.562 1.533 1 63.5 52 ASN B CA 1
ATOM 1568 C C . ASN B 1 52 ? 5.43 24.016 1.237 1 63.5 52 ASN B C 1
ATOM 1570 O O . ASN B 1 52 ? 6.484 24.516 1.636 1 63.5 52 ASN B O 1
ATOM 1574 N N . LYS B 1 53 ? 4.559 24.688 0.596 1 65.44 53 LYS B N 1
ATOM 1575 C CA . LYS B 1 53 ? 4.793 26.047 0.121 1 65.44 53 LYS B CA 1
ATOM 1576 C C . LYS B 1 53 ? 4.848 27.031 1.284 1 65.44 53 LYS B C 1
ATOM 1578 O O . LYS B 1 53 ? 5.699 27.922 1.307 1 65.44 53 LYS B O 1
ATOM 1583 N N . GLU B 1 54 ? 4.004 26.766 2.148 1 66.38 54 GLU B N 1
ATOM 1584 C CA . GLU B 1 54 ? 3.846 27.781 3.186 1 66.38 54 GLU B CA 1
ATOM 1585 C C . GLU B 1 54 ? 4.684 27.438 4.418 1 66.38 54 GLU B C 1
ATOM 1587 O O . GLU B 1 54 ? 5.219 28.344 5.074 1 66.38 54 GLU B O 1
ATOM 1592 N N . HIS B 1 55 ? 4.922 26.172 4.555 1 70.12 55 HIS B N 1
ATOM 1593 C CA . HIS B 1 55 ? 5.535 25.812 5.828 1 70.12 55 HIS B CA 1
ATOM 1594 C C . HIS B 1 55 ? 6.895 25.156 5.617 1 70.12 55 HIS B C 1
ATOM 1596 O O . HIS B 1 55 ? 7.66 24.984 6.57 1 70.12 55 HIS B O 1
ATOM 1602 N N . GLY B 1 56 ? 7.203 24.844 4.352 1 73.62 56 GLY B N 1
ATOM 1603 C CA . GLY B 1 56 ? 8.531 24.359 4.012 1 73.62 56 GLY B CA 1
ATOM 1604 C C . GLY B 1 56 ? 8.766 22.906 4.398 1 73.62 56 GLY B C 1
ATOM 1605 O O . GLY B 1 56 ? 9.906 22.469 4.527 1 73.62 56 GLY B O 1
ATOM 1606 N N . PHE B 1 57 ? 7.691 22.266 4.953 1 79.56 57 PHE B N 1
ATOM 1607 C CA . PHE B 1 57 ? 7.867 20.859 5.285 1 79.56 57 PHE B CA 1
ATOM 1608 C C . PHE B 1 57 ? 6.805 20 4.602 1 79.56 57 PHE B C 1
ATOM 1610 O O . PHE B 1 57 ? 5.828 20.531 4.07 1 79.56 57 PHE B O 1
ATOM 1617 N N . GLY B 1 58 ? 7.145 18.719 4.48 1 86.19 58 GLY B N 1
ATOM 1618 C CA . GLY B 1 58 ? 6.184 17.719 4.023 1 86.19 58 GLY B CA 1
ATOM 1619 C C . GLY B 1 58 ? 5.891 16.656 5.059 1 86.19 58 GLY B C 1
ATOM 1620 O O . GLY B 1 58 ? 6.387 16.719 6.184 1 86.19 58 GLY B O 1
ATOM 1621 N N . THR B 1 59 ? 4.992 15.82 4.727 1 88.81 59 THR B N 1
ATOM 1622 C CA . THR B 1 59 ? 4.625 14.711 5.598 1 88.81 59 THR B CA 1
ATOM 1623 C C . THR B 1 59 ? 4.691 13.383 4.844 1 88.81 59 THR B C 1
ATOM 1625 O O . THR B 1 59 ? 3.678 12.703 4.676 1 88.81 59 THR B O 1
ATOM 1628 N N . PRO B 1 60 ? 5.891 12.961 4.516 1 91.06 60 PRO B N 1
ATOM 1629 C CA . PRO B 1 60 ? 6.008 11.695 3.787 1 91.06 60 PRO B CA 1
ATOM 1630 C C . PRO B 1 60 ? 5.5 10.508 4.594 1 91.06 60 PRO B C 1
ATOM 1632 O O . PRO B 1 60 ? 5.645 10.477 5.816 1 91.06 60 PRO B O 1
ATOM 1635 N N . PHE B 1 61 ? 4.875 9.57 3.885 1 95.44 61 PHE B N 1
ATOM 1636 C CA . PHE B 1 61 ? 4.551 8.281 4.477 1 95.44 61 PHE B CA 1
ATOM 1637 C C . PHE B 1 61 ? 5.781 7.383 4.531 1 95.44 61 PHE B C 1
ATOM 1639 O O . PHE B 1 61 ? 6.426 7.141 3.51 1 95.44 61 PHE B O 1
ATOM 1646 N N . VAL B 1 62 ? 6.047 6.824 5.73 1 96.81 62 VAL B N 1
ATOM 1647 C CA . VAL B 1 62 ? 7.277 6.055 5.863 1 96.81 62 VAL B CA 1
ATOM 1648 C C . VAL B 1 62 ? 6.941 4.598 6.18 1 96.81 62 VAL B C 1
ATOM 1650 O O . VAL B 1 62 ? 7.77 3.705 5.98 1 96.81 62 VAL B O 1
ATOM 1653 N N . LYS B 1 63 ? 5.805 4.344 6.746 1 98.62 63 LYS B N 1
ATOM 1654 C CA . LYS B 1 63 ? 5.309 2.998 7.012 1 98.62 63 LYS B CA 1
ATOM 1655 C C . LYS B 1 63 ? 3.824 2.885 6.676 1 98.62 63 LYS B C 1
ATOM 1657 O O . LYS B 1 63 ? 3.033 3.762 7.031 1 98.62 63 LYS B O 1
ATOM 1662 N N . ILE B 1 64 ? 3.471 1.841 6.008 1 98.81 64 ILE B N 1
ATOM 1663 C CA . ILE B 1 64 ? 2.092 1.597 5.602 1 98.81 64 ILE B CA 1
ATOM 1664 C C . ILE B 1 64 ? 1.735 0.131 5.836 1 98.81 64 ILE B C 1
ATOM 1666 O O . ILE B 1 64 ? 2.537 -0.763 5.555 1 98.81 64 ILE B O 1
ATOM 1670 N N . GLY B 1 65 ? 0.618 -0.116 6.348 1 98.88 65 GLY B N 1
ATOM 1671 C CA . GLY B 1 65 ? -0.024 -1.419 6.414 1 98.88 65 GLY B CA 1
ATOM 1672 C C . GLY B 1 65 ? -1.41 -1.435 5.801 1 98.88 65 GLY B C 1
ATOM 1673 O O . GLY B 1 65 ? -2.135 -0.439 5.863 1 98.88 65 GLY B O 1
ATOM 1674 N N . MET B 1 66 ? -1.772 -2.596 5.258 1 98.81 66 MET B N 1
ATOM 1675 C CA . MET B 1 66 ? -3.094 -2.711 4.645 1 98.81 66 MET B CA 1
ATOM 1676 C C . MET B 1 66 ? -3.604 -4.148 4.719 1 98.81 66 MET B C 1
ATOM 1678 O O . MET B 1 66 ? -2.852 -5.09 4.465 1 98.81 66 MET B O 1
ATOM 1682 N N . GLU B 1 67 ? -4.762 -4.293 5.109 1 98.75 67 GLU B N 1
ATOM 1683 C CA . GLU B 1 67 ? -5.512 -5.543 5.012 1 98.75 67 GLU B CA 1
ATOM 1684 C C . GLU B 1 67 ? -6.727 -5.391 4.098 1 98.75 67 GLU B C 1
ATOM 1686 O O . GLU B 1 67 ? -7.539 -4.484 4.281 1 98.75 67 GLU B O 1
ATOM 1691 N N . ILE B 1 68 ? -6.797 -6.207 3.111 1 97.88 68 ILE B N 1
ATOM 1692 C CA . ILE B 1 68 ? -7.957 -6.23 2.227 1 97.88 68 ILE B CA 1
ATOM 1693 C C . ILE B 1 68 ? -8.867 -7.398 2.602 1 97.88 68 ILE B C 1
ATOM 1695 O O . ILE B 1 68 ? -8.461 -8.562 2.525 1 97.88 68 ILE B O 1
ATOM 1699 N N . LYS B 1 69 ? -10.047 -7.07 2.934 1 96.56 69 LYS B N 1
ATOM 1700 C CA . LYS B 1 69 ? -10.945 -8.055 3.527 1 96.56 69 LYS B CA 1
ATOM 1701 C C . LYS B 1 69 ? -12.047 -8.453 2.553 1 96.56 69 LYS B C 1
ATOM 1703 O O . LYS B 1 69 ? -12.617 -9.539 2.658 1 96.56 69 LYS B O 1
ATOM 1708 N N . ALA B 1 70 ? -12.391 -7.582 1.685 1 94.81 70 ALA B N 1
ATOM 1709 C CA . ALA B 1 70 ? -13.422 -7.832 0.676 1 94.81 70 ALA B CA 1
ATOM 1710 C C . ALA B 1 70 ? -13.156 -7.023 -0.59 1 94.81 70 ALA B C 1
ATOM 1712 O O . ALA B 1 70 ? -12.602 -5.922 -0.527 1 94.81 70 ALA B O 1
ATOM 1713 N N . PRO B 1 71 ? -13.531 -7.582 -1.758 1 93.94 71 PRO B N 1
ATOM 1714 C CA . PRO B 1 71 ? -13.344 -6.824 -2.998 1 93.94 71 PRO B CA 1
ATOM 1715 C C . PRO B 1 71 ? -14.289 -5.633 -3.105 1 93.94 71 PRO B C 1
ATOM 1717 O O . PRO B 1 71 ? -15.289 -5.559 -2.381 1 93.94 71 PRO B O 1
ATOM 1720 N N . LEU B 1 72 ? -13.914 -4.664 -3.912 1 95.88 72 LEU B N 1
ATOM 1721 C CA . LEU B 1 72 ? -14.758 -3.541 -4.305 1 95.88 72 LEU B CA 1
ATOM 1722 C C . LEU B 1 72 ? -15.062 -3.584 -5.797 1 95.88 72 LEU B C 1
ATOM 1724 O O . LEU B 1 72 ? -14.195 -3.947 -6.602 1 95.88 72 LEU B O 1
ATOM 1728 N N . ARG B 1 73 ? -16.234 -3.215 -6.152 1 95.25 73 ARG B N 1
ATOM 1729 C CA . ARG B 1 73 ? -16.719 -3.254 -7.531 1 95.25 73 ARG B CA 1
ATOM 1730 C C . ARG B 1 73 ? -17.328 -1.92 -7.938 1 95.25 73 ARG B C 1
ATOM 1732 O O . ARG B 1 73 ? -17.766 -1.146 -7.082 1 95.25 73 ARG B O 1
ATOM 1739 N N . PRO B 1 74 ? -17.312 -1.742 -9.281 1 96.12 74 PRO B N 1
ATOM 1740 C CA . PRO B 1 74 ? -18.016 -0.525 -9.711 1 96.12 74 PRO B CA 1
ATOM 1741 C C . PRO B 1 74 ? -19.422 -0.424 -9.141 1 96.12 74 PRO B C 1
ATOM 1743 O O . PRO B 1 74 ? -20.141 -1.427 -9.078 1 96.12 74 PRO B O 1
ATOM 1746 N N . GLY B 1 75 ? -19.719 0.81 -8.711 1 95.06 75 GLY B N 1
ATOM 1747 C CA . GLY B 1 75 ? -21.031 1.018 -8.141 1 95.06 75 GLY B CA 1
ATOM 1748 C C . GLY B 1 75 ? -21.047 0.948 -6.621 1 95.06 75 GLY B C 1
ATOM 1749 O O . GLY B 1 75 ? -21.969 1.465 -5.977 1 95.06 75 GLY B O 1
ATOM 1750 N N . ASN B 1 76 ? -20.016 0.217 -6.066 1 96.38 76 ASN B N 1
ATOM 1751 C CA . ASN B 1 76 ? -19.906 0.228 -4.613 1 96.38 76 ASN B CA 1
ATOM 1752 C C . ASN B 1 76 ? -19.734 1.646 -4.074 1 96.38 76 ASN B C 1
ATOM 1754 O O . ASN B 1 76 ? -19.109 2.486 -4.715 1 96.38 76 ASN B O 1
ATOM 1758 N N . ARG B 1 77 ? -20.328 1.842 -2.982 1 97 77 ARG B N 1
ATOM 1759 C CA . ARG B 1 77 ? -20 2.986 -2.143 1 97 77 ARG B CA 1
ATOM 1760 C C . ARG B 1 77 ? -19.125 2.564 -0.958 1 97 77 ARG B C 1
ATOM 1762 O O . ARG B 1 77 ? -19.391 1.537 -0.328 1 97 77 ARG B O 1
ATOM 1769 N N . VAL B 1 78 ? -18.094 3.342 -0.752 1 97.94 78 VAL B N 1
ATOM 1770 C CA . VAL B 1 78 ? -17.219 3.025 0.371 1 97.94 78 VAL B CA 1
ATOM 1771 C C . VAL B 1 78 ? -17.062 4.254 1.266 1 97.94 78 VAL B C 1
ATOM 1773 O O . VAL B 1 78 ? -16.719 5.336 0.788 1 97.94 78 VAL B O 1
ATOM 1776 N N . ASP B 1 79 ? -17.391 4.082 2.5 1 98.25 79 ASP B N 1
ATOM 1777 C CA . ASP B 1 79 ? -17.125 5.082 3.529 1 98.25 79 ASP B CA 1
ATOM 1778 C C . ASP B 1 79 ? -15.789 4.828 4.219 1 98.25 79 ASP B C 1
ATOM 1780 O O . ASP B 1 79 ? -15.602 3.785 4.852 1 98.25 79 ASP B O 1
ATOM 1784 N N . ILE B 1 80 ? -14.906 5.758 4.137 1 98.62 80 ILE B N 1
ATOM 1785 C CA . ILE B 1 80 ? -13.578 5.586 4.711 1 98.62 80 ILE B CA 1
ATOM 1786 C C . ILE B 1 80 ? -13.438 6.465 5.953 1 98.62 80 ILE B C 1
ATOM 1788 O O . ILE B 1 80 ? -13.352 7.691 5.848 1 98.62 80 ILE B O 1
ATOM 1792 N N . SER B 1 81 ? -13.367 5.785 7.074 1 98.31 81 SER B N 1
ATOM 1793 C CA . SER B 1 81 ? -13.164 6.473 8.344 1 98.31 81 SER B CA 1
ATOM 1794 C C . SER B 1 81 ? -11.68 6.688 8.633 1 98.31 81 SER B C 1
ATOM 1796 O O . SER B 1 81 ? -10.859 5.809 8.359 1 98.31 81 SER B O 1
ATOM 1798 N N . VAL B 1 82 ? -11.398 7.848 9.188 1 98.38 82 VAL B N 1
ATOM 1799 C CA . VAL B 1 82 ? -10.016 8.18 9.516 1 98.38 82 VAL B CA 1
ATOM 1800 C C . VAL B 1 82 ? -9.852 8.273 11.031 1 98.38 82 VAL B C 1
ATOM 1802 O O . VAL B 1 82 ? -10.602 8.992 11.695 1 98.38 82 VAL B O 1
ATOM 1805 N N . LEU B 1 83 ? -8.914 7.516 11.523 1 98 83 LEU B N 1
ATOM 1806 C CA . LEU B 1 83 ? -8.562 7.551 12.945 1 98 83 LEU B CA 1
ATOM 1807 C C . LEU B 1 83 ? -7.121 8.023 13.125 1 98 83 LEU B C 1
ATOM 1809 O O . LEU B 1 83 ? -6.285 7.84 12.242 1 98 83 LEU B O 1
ATOM 1813 N N . VAL B 1 84 ? -6.848 8.656 14.25 1 97.81 84 VAL B N 1
ATOM 1814 C CA . VAL B 1 84 ? -5.496 9.023 14.664 1 97.81 84 VAL B CA 1
ATOM 1815 C C . VAL B 1 84 ? -5.098 8.227 15.906 1 97.81 84 VAL B C 1
ATOM 1817 O O . VAL B 1 84 ? -5.629 8.453 17 1 97.81 84 VAL B O 1
ATOM 1820 N N . ASP B 1 85 ? -4.121 7.406 15.719 1 97.44 85 ASP B N 1
ATOM 1821 C CA . ASP B 1 85 ? -3.756 6.477 16.781 1 97.44 85 ASP B CA 1
ATOM 1822 C C . ASP B 1 85 ? -2.703 7.086 17.719 1 97.44 85 ASP B C 1
ATOM 1824 O O . ASP B 1 85 ? -2.699 6.82 18.922 1 97.44 85 ASP B O 1
ATOM 1828 N N . LYS B 1 86 ? -1.829 7.793 17.125 1 97.5 86 LYS B N 1
ATOM 1829 C CA . LYS B 1 86 ? -0.707 8.328 17.891 1 97.5 86 LYS B CA 1
ATOM 1830 C C . LYS B 1 86 ? -0.164 9.602 17.266 1 97.5 86 LYS B C 1
ATOM 1832 O O . LYS B 1 86 ? -0.073 9.703 16.031 1 97.5 86 LYS B O 1
ATOM 1837 N N . VAL B 1 87 ? 0.128 10.547 18.062 1 97.06 87 VAL B N 1
ATOM 1838 C CA . VAL B 1 87 ? 0.845 11.75 17.656 1 97.06 87 VAL B CA 1
ATOM 1839 C C . VAL B 1 87 ? 2.193 11.812 18.375 1 97.06 87 VAL B C 1
ATOM 1841 O O . VAL B 1 87 ? 2.252 12.016 19.594 1 97.06 87 VAL B O 1
ATOM 1844 N N . GLY B 1 88 ? 3.209 11.602 17.562 1 95.62 88 GLY B N 1
ATOM 1845 C CA . GLY B 1 88 ? 4.551 11.68 18.125 1 95.62 88 GLY B CA 1
ATOM 1846 C C . GLY B 1 88 ? 5.164 13.062 18.031 1 95.62 88 GLY B C 1
ATOM 1847 O O . GLY B 1 88 ? 4.453 14.047 17.812 1 95.62 88 GLY B O 1
ATOM 1848 N N . GLY B 1 89 ? 6.578 13.133 18.297 1 94.25 89 GLY B N 1
ATOM 1849 C CA . GLY B 1 89 ? 7.258 14.414 18.156 1 94.25 89 GLY B CA 1
ATOM 1850 C C . GLY B 1 89 ? 7.254 14.938 16.734 1 94.25 89 GLY B C 1
ATOM 1851 O O . GLY B 1 89 ? 7.012 16.125 16.5 1 94.25 89 GLY B O 1
ATOM 1852 N N . SER B 1 90 ? 7.512 14.047 15.812 1 94.88 90 SER B N 1
ATOM 1853 C CA . SER B 1 90 ? 7.527 14.43 14.398 1 94.88 90 SER B CA 1
ATOM 1854 C C . SER B 1 90 ? 6.719 13.445 13.555 1 94.88 90 SER B C 1
ATOM 1856 O O . SER B 1 90 ? 6.773 13.492 12.328 1 94.88 90 SER B O 1
ATOM 1858 N N . SER B 1 91 ? 5.984 12.539 14.273 1 96.44 91 SER B N 1
ATOM 1859 C CA . SER B 1 91 ? 5.289 11.492 13.539 1 96.44 91 SER B CA 1
ATOM 1860 C C . SER B 1 91 ? 3.795 11.5 13.844 1 96.44 91 SER B C 1
ATOM 1862 O O . SER B 1 91 ? 3.381 11.93 14.922 1 96.44 91 SER B O 1
ATOM 1864 N N . ILE B 1 92 ? 3.041 11.102 12.898 1 97.06 92 ILE B N 1
ATOM 1865 C CA . ILE B 1 92 ? 1.603 10.914 13.047 1 97.06 92 ILE B CA 1
ATOM 1866 C C . ILE B 1 92 ? 1.218 9.5 12.625 1 97.06 92 ILE B C 1
ATOM 1868 O O . ILE B 1 92 ? 1.628 9.031 11.555 1 97.06 92 ILE B O 1
ATOM 1872 N N . HIS B 1 93 ? 0.489 8.781 13.43 1 98.44 93 HIS B N 1
ATOM 1873 C CA . HIS B 1 93 ? -0.002 7.434 13.141 1 98.44 93 HIS B CA 1
ATOM 1874 C C . HIS B 1 93 ? -1.498 7.449 12.844 1 98.44 93 HIS B C 1
ATOM 1876 O O . HIS B 1 93 ? -2.303 7.812 13.703 1 98.44 93 HIS B O 1
ATOM 1882 N N . PHE B 1 94 ? -1.839 7.09 11.656 1 98.44 94 PHE B N 1
ATOM 1883 C CA . PHE B 1 94 ? -3.23 7.043 11.227 1 98.44 94 PHE B CA 1
ATOM 1884 C C . PHE B 1 94 ? -3.695 5.602 11.055 1 98.44 94 PHE B C 1
ATOM 1886 O O . PHE B 1 94 ? -2.881 4.707 10.828 1 98.44 94 PHE B O 1
ATOM 1893 N N . ARG B 1 95 ? -4.984 5.441 11.148 1 98.5 95 ARG B N 1
ATOM 1894 C CA . ARG B 1 95 ? -5.688 4.27 10.641 1 98.5 95 ARG B CA 1
ATOM 1895 C C . ARG B 1 95 ? -6.891 4.676 9.797 1 98.5 95 ARG B C 1
ATOM 1897 O O . ARG B 1 95 ? -7.547 5.68 10.078 1 98.5 95 ARG B O 1
ATOM 1904 N N . THR B 1 96 ? -7.141 3.941 8.781 1 98.69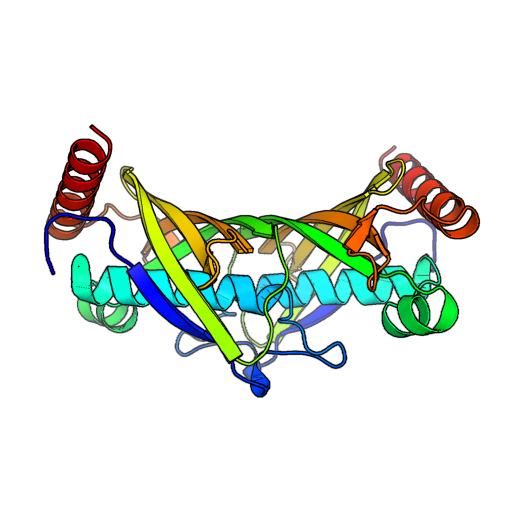 96 THR B N 1
ATOM 1905 C CA . THR B 1 96 ? -8.375 4.137 8.023 1 98.69 96 THR B CA 1
ATOM 1906 C C . THR B 1 96 ? -9.133 2.822 7.879 1 98.69 96 THR B C 1
ATOM 1908 O O . THR B 1 96 ? -8.531 1.75 7.816 1 98.69 96 THR B O 1
ATOM 1911 N N . ILE B 1 97 ? -10.438 2.916 7.848 1 98.69 97 ILE B N 1
ATOM 1912 C CA . ILE B 1 97 ? -11.312 1.766 7.68 1 98.69 97 ILE B CA 1
ATOM 1913 C C . ILE B 1 97 ? -12.312 2.039 6.555 1 98.69 97 ILE B C 1
ATOM 1915 O O . ILE B 1 97 ? -13.117 2.969 6.648 1 98.69 97 ILE B O 1
ATOM 1919 N N . GLY B 1 98 ? -12.219 1.25 5.508 1 98.69 98 GLY B N 1
ATOM 1920 C CA . GLY B 1 98 ? -13.148 1.356 4.395 1 98.69 98 GLY B CA 1
ATOM 1921 C C . GLY B 1 98 ? -14.32 0.395 4.5 1 98.69 98 GLY B C 1
ATOM 1922 O O . GLY B 1 98 ? -14.141 -0.822 4.41 1 98.69 98 GLY B O 1
ATOM 1923 N N . THR B 1 99 ? -15.484 0.931 4.621 1 98.5 99 THR B N 1
ATOM 1924 C CA . THR B 1 99 ? -16.688 0.126 4.785 1 98.5 99 THR B CA 1
ATOM 1925 C C . THR B 1 99 ? -17.641 0.338 3.611 1 98.5 99 THR B C 1
ATOM 1927 O O . THR B 1 99 ? -18.016 1.473 3.301 1 98.5 99 THR B O 1
ATOM 1930 N N . ARG B 1 100 ? -18.047 -0.775 3.043 1 96.88 100 ARG B N 1
ATOM 1931 C CA . ARG B 1 100 ? -19.016 -0.718 1.955 1 96.88 100 ARG B CA 1
ATOM 1932 C C . ARG B 1 100 ? -20.391 -0.314 2.471 1 96.88 100 ARG B C 1
ATOM 1934 O O . ARG B 1 100 ? -20.672 -0.432 3.666 1 96.88 100 ARG B O 1
ATOM 1941 N N . GLY B 1 101 ? -21.234 0.059 1.483 1 93.94 101 GLY B N 1
ATOM 1942 C CA . GLY B 1 101 ? -22.594 0.453 1.821 1 93.94 101 GLY B CA 1
ATOM 1943 C C . GLY B 1 101 ? -23.391 -0.655 2.484 1 93.94 101 GLY B C 1
ATOM 1944 O O . GLY B 1 101 ? -24.344 -0.388 3.23 1 93.94 101 GLY B O 1
ATOM 1945 N N . ASP B 1 102 ? -23.016 -1.889 2.219 1 94.88 102 ASP B N 1
ATOM 1946 C CA . ASP B 1 102 ? -23.734 -3.023 2.791 1 94.88 102 ASP B CA 1
ATOM 1947 C C . ASP B 1 102 ? -23.203 -3.359 4.188 1 94.88 102 ASP B C 1
ATOM 1949 O O . AS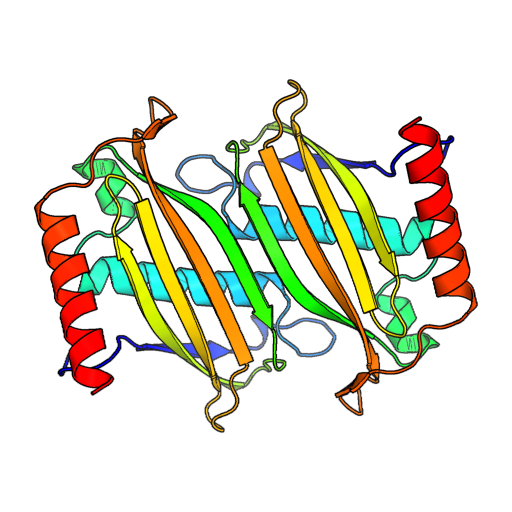P B 1 102 ? -23.594 -4.363 4.781 1 94.88 102 ASP B O 1
ATOM 1953 N N . GLY B 1 103 ? -22.25 -2.611 4.645 1 96.25 103 GLY B N 1
ATOM 1954 C CA . GLY B 1 103 ? -21.75 -2.773 6 1 96.25 103 GLY B CA 1
ATOM 1955 C C . GLY B 1 103 ? -20.484 -3.619 6.07 1 96.25 103 GLY B C 1
ATOM 1956 O O . GLY B 1 103 ? -19.875 -3.744 7.133 1 96.25 103 GLY B O 1
ATOM 1957 N N . VAL B 1 104 ? -20.062 -4.156 4.98 1 96.5 104 VAL B N 1
ATOM 1958 C CA . VAL B 1 104 ? -18.891 -5.012 4.938 1 96.5 104 VAL B CA 1
ATOM 1959 C C . VAL B 1 104 ? -17.625 -4.156 4.965 1 96.5 104 VAL B C 1
ATOM 1961 O O . VAL B 1 104 ? -17.484 -3.207 4.191 1 96.5 104 VAL B O 1
ATOM 1964 N N . VAL B 1 105 ? -16.734 -4.465 5.93 1 98.31 105 VAL B N 1
ATOM 1965 C CA . VAL B 1 105 ? -15.43 -3.82 5.926 1 98.31 105 VAL B CA 1
ATOM 1966 C C . VAL B 1 105 ? -14.594 -4.359 4.766 1 98.31 105 VAL B C 1
ATOM 1968 O O . VAL B 1 105 ? -14.258 -5.543 4.734 1 98.31 105 VAL B O 1
ATOM 1971 N N . ALA B 1 106 ? -14.258 -3.482 3.85 1 98.06 106 ALA B N 1
ATOM 1972 C CA . ALA B 1 106 ? -13.523 -3.898 2.656 1 98.06 106 ALA B CA 1
ATOM 1973 C C . ALA B 1 106 ? -12.023 -3.885 2.908 1 98.06 106 ALA B C 1
ATOM 1975 O O . ALA B 1 106 ? -11.297 -4.758 2.426 1 98.06 106 ALA B O 1
ATOM 1976 N N . PHE B 1 107 ? -11.57 -2.867 3.639 1 98.62 107 PHE B N 1
ATOM 1977 C CA . PHE B 1 107 ? -10.133 -2.791 3.898 1 98.62 107 PHE B CA 1
ATOM 1978 C C . PHE B 1 107 ? -9.852 -1.962 5.145 1 98.62 107 PHE B C 1
ATOM 1980 O O . PHE B 1 107 ? -10.703 -1.185 5.586 1 98.62 107 PHE B O 1
ATOM 1987 N N . GLU B 1 108 ? -8.695 -2.133 5.727 1 98.88 108 GLU B N 1
ATOM 1988 C CA . GLU B 1 108 ? -8.109 -1.35 6.809 1 98.88 108 GLU B CA 1
ATOM 1989 C C . GLU B 1 108 ? -6.648 -1.005 6.516 1 98.88 108 GLU B C 1
ATOM 1991 O O . GLU B 1 108 ? -5.902 -1.836 5.992 1 98.88 108 GLU B O 1
ATOM 1996 N N . THR B 1 109 ? -6.352 0.191 6.816 1 98.81 109 THR B N 1
ATOM 1997 C CA . THR B 1 109 ? -4.977 0.615 6.574 1 98.81 109 THR B CA 1
ATOM 1998 C C . THR B 1 109 ? -4.398 1.31 7.805 1 98.81 109 THR B C 1
ATOM 2000 O O . THR B 1 109 ? -5.145 1.842 8.633 1 98.81 109 THR B O 1
ATOM 2003 N N . SER B 1 110 ? -3.105 1.271 7.926 1 98.88 110 SER B N 1
ATOM 2004 C CA . SER B 1 110 ? -2.338 2.051 8.891 1 98.88 110 SER B CA 1
ATOM 2005 C C . SER B 1 110 ? -1.229 2.842 8.203 1 98.88 110 SER B C 1
ATOM 2007 O O . SER B 1 110 ? -0.625 2.365 7.238 1 98.88 110 SER B O 1
ATOM 2009 N N . PHE B 1 111 ? -1.01 3.992 8.719 1 98.56 111 PHE B N 1
ATOM 2010 C CA . PHE B 1 111 ? -0.001 4.879 8.148 1 98.56 111 PHE B CA 1
ATOM 2011 C C . PHE B 1 111 ? 0.846 5.508 9.25 1 98.56 111 PHE B C 1
ATOM 2013 O O . PHE B 1 111 ? 0.324 5.895 10.297 1 98.56 111 PHE B O 1
ATOM 2020 N N . VAL B 1 112 ? 2.125 5.613 8.977 1 98.31 112 VAL B N 1
ATOM 2021 C CA . VAL B 1 112 ? 2.988 6.516 9.734 1 98.31 112 VAL B CA 1
ATOM 2022 C C . VAL B 1 112 ? 3.541 7.598 8.812 1 98.31 112 VAL B C 1
ATOM 2024 O O . VAL B 1 112 ? 4.137 7.297 7.777 1 98.31 112 VAL B O 1
ATOM 2027 N N . CYS B 1 113 ? 3.299 8.766 9.156 1 95.5 113 CYS B N 1
ATOM 2028 C CA . CYS B 1 113 ? 3.83 9.93 8.461 1 95.5 113 CYS B CA 1
ATOM 2029 C C . CYS B 1 113 ? 4.816 10.688 9.344 1 95.5 113 CYS B C 1
ATOM 2031 O O . CYS B 1 113 ? 4.676 10.703 10.57 1 95.5 113 CYS B O 1
ATOM 2033 N N . VAL B 1 114 ? 5.742 11.305 8.688 1 94.31 114 VAL B N 1
ATOM 2034 C CA . VAL B 1 114 ? 6.719 12.086 9.422 1 94.31 114 VAL B CA 1
ATOM 2035 C C . VAL B 1 114 ? 6.746 13.516 8.891 1 94.31 114 VAL B C 1
ATOM 2037 O O . VAL B 1 114 ? 6.68 13.734 7.68 1 94.31 114 VAL B O 1
ATOM 2040 N N . VAL B 1 115 ? 6.73 14.453 9.805 1 91.69 115 VAL B N 1
ATOM 2041 C CA . VAL B 1 115 ? 6.949 15.836 9.414 1 91.69 115 VAL B CA 1
ATOM 2042 C C . VAL B 1 115 ? 8.43 16.062 9.086 1 91.69 115 VAL B C 1
ATOM 2044 O O . VAL B 1 115 ? 9.297 15.867 9.938 1 91.69 115 VAL B O 1
ATOM 2047 N N . ALA B 1 116 ? 8.656 16.438 7.867 1 90.06 116 ALA B N 1
ATOM 2048 C CA . ALA B 1 116 ? 10.055 16.5 7.449 1 90.06 116 ALA B CA 1
ATOM 2049 C C . ALA B 1 116 ? 10.305 17.703 6.543 1 90.06 116 ALA B C 1
ATOM 2051 O O . ALA B 1 116 ? 9.414 18.109 5.793 1 90.06 116 ALA B O 1
ATOM 2052 N N . ASP B 1 117 ? 11.57 18.156 6.727 1 82.75 117 ASP B N 1
ATOM 2053 C CA . ASP B 1 117 ? 12.055 19.156 5.793 1 82.75 117 ASP B CA 1
ATOM 2054 C C . ASP B 1 117 ? 12.367 18.547 4.43 1 82.75 117 ASP B C 1
ATOM 2056 O O . ASP B 1 117 ? 13.203 17.641 4.328 1 82.75 117 ASP B O 1
ATOM 2060 N N . GLN B 1 118 ? 11.742 18.906 3.393 1 73.44 118 GLN B N 1
ATOM 2061 C CA . GLN B 1 118 ? 11.859 18.281 2.08 1 73.44 118 GLN B CA 1
ATOM 2062 C C . GLN B 1 118 ? 13.234 18.547 1.465 1 73.44 118 GLN B C 1
ATOM 2064 O O . GLN B 1 118 ? 13.734 17.734 0.694 1 73.44 118 GLN B O 1
ATOM 2069 N N . GLU B 1 119 ? 13.789 19.688 1.776 1 70.19 119 GLU B N 1
ATOM 2070 C CA . GLU B 1 119 ? 15.102 20.047 1.238 1 70.19 119 GLU B CA 1
ATOM 2071 C C . GLU B 1 119 ? 16.219 19.297 1.962 1 70.19 119 GLU B C 1
ATOM 2073 O O . GLU B 1 119 ? 17.156 18.797 1.329 1 70.19 119 GLU B O 1
ATOM 2078 N N . LYS B 1 120 ? 16.031 19.172 3.311 1 70.94 120 LYS B N 1
ATOM 2079 C CA . LYS B 1 120 ? 17.078 18.547 4.105 1 70.94 120 LYS B CA 1
ATOM 2080 C C . LYS B 1 120 ? 16.781 17.062 4.328 1 70.94 120 LYS B C 1
ATOM 2082 O O . LYS B 1 120 ? 17.625 16.328 4.84 1 70.94 120 LYS B O 1
ATOM 2087 N N . VAL B 1 121 ? 15.75 16.625 3.967 1 69.19 121 VAL B N 1
ATOM 2088 C CA . VAL B 1 121 ? 15.281 15.258 4.113 1 69.19 121 VAL B CA 1
ATOM 2089 C C . VAL B 1 121 ? 15.453 14.805 5.559 1 69.19 121 VAL B C 1
ATOM 2091 O O . VAL B 1 121 ? 16.047 13.75 5.82 1 69.19 121 VAL B O 1
ATOM 2094 N N . LYS B 1 122 ? 15.117 15.688 6.438 1 83.12 122 LYS B N 1
ATOM 2095 C CA . LYS B 1 122 ? 15.227 15.43 7.871 1 83.12 122 LYS B CA 1
ATOM 2096 C C . LYS B 1 122 ? 13.922 15.742 8.594 1 83.12 122 LYS B C 1
ATOM 2098 O O . LYS B 1 122 ? 13.219 16.688 8.234 1 83.12 122 LYS B O 1
ATOM 2103 N N . ALA B 1 123 ? 13.703 14.961 9.633 1 88.75 123 ALA B N 1
ATOM 2104 C CA . ALA B 1 123 ? 12.516 15.18 10.453 1 88.75 123 ALA B CA 1
ATOM 2105 C C . ALA B 1 123 ? 12.594 16.516 11.18 1 88.75 123 ALA B C 1
ATOM 2107 O O . ALA B 1 123 ? 13.664 16.922 11.656 1 88.75 123 ALA B O 1
ATOM 2108 N N . VAL B 1 124 ? 11.523 17.234 11.188 1 87.81 124 VAL B N 1
ATOM 2109 C CA . VAL B 1 124 ? 11.406 18.484 11.93 1 87.81 124 VAL B CA 1
ATOM 2110 C C . VAL B 1 124 ? 10.266 18.391 12.938 1 87.81 124 VAL B C 1
ATOM 2112 O O . VAL B 1 124 ? 9.367 17.547 12.789 1 87.81 124 VAL B O 1
ATOM 2115 N N . PRO B 1 125 ? 10.336 19.234 13.898 1 89.31 125 PRO B N 1
ATOM 2116 C CA . PRO B 1 125 ? 9.242 19.172 14.875 1 89.31 125 PRO B CA 1
ATOM 2117 C C . PRO B 1 125 ? 7.891 19.547 14.266 1 89.31 125 PRO B C 1
ATOM 2119 O O . PRO B 1 125 ? 7.816 20.438 13.414 1 89.31 125 PRO B O 1
ATOM 2122 N N . MET B 1 126 ? 6.902 18.844 14.695 1 91.75 126 MET B N 1
ATOM 2123 C CA . MET B 1 126 ? 5.543 19.141 14.258 1 91.75 126 MET B CA 1
ATOM 2124 C C . MET B 1 126 ? 5.113 20.531 14.719 1 91.75 126 MET B C 1
ATOM 2126 O O . MET B 1 126 ? 5.293 20.891 15.883 1 91.75 126 MET B O 1
ATOM 2130 N N . PRO B 1 127 ? 4.531 21.312 13.844 1 89.88 127 PRO B N 1
ATOM 2131 C CA . PRO B 1 127 ? 4.02 22.625 14.266 1 89.88 127 PRO B CA 1
ATOM 2132 C C . PRO B 1 127 ? 2.992 22.516 15.391 1 89.88 127 PRO B C 1
ATOM 2134 O O . PRO B 1 127 ? 2.133 21.641 15.367 1 89.88 127 PRO B O 1
ATOM 2137 N N . GLY B 1 128 ? 3.049 23.438 16.312 1 92.56 128 GLY B N 1
ATOM 2138 C CA . GLY B 1 128 ? 2.172 23.438 17.469 1 92.56 128 GLY B CA 1
ATOM 2139 C C . GLY B 1 128 ? 0.701 23.359 17.109 1 92.56 128 GLY B C 1
ATOM 2140 O O . GLY B 1 128 ? -0.025 22.5 17.625 1 92.56 128 GLY B O 1
ATOM 2141 N N . PRO B 1 129 ? 0.27 24.266 16.234 1 92.5 129 PRO B N 1
ATOM 2142 C CA . PRO B 1 129 ? -1.148 24.234 15.875 1 92.5 129 PRO B CA 1
ATOM 2143 C C . PRO B 1 129 ? -1.583 22.922 15.258 1 92.5 129 PRO B C 1
ATOM 2145 O O . PRO B 1 129 ? -2.697 22.453 15.5 1 92.5 129 PRO B O 1
ATOM 2148 N N . MET B 1 130 ? -0.786 22.297 14.469 1 93.12 130 MET B N 1
ATOM 2149 C CA . MET B 1 130 ? -1.085 20.984 13.883 1 93.12 130 MET B CA 1
ATOM 2150 C C . MET B 1 130 ? -1.248 19.922 14.969 1 93.12 130 MET B C 1
ATOM 2152 O O . MET B 1 130 ? -2.229 19.188 14.969 1 93.12 130 MET B O 1
ATOM 2156 N N . ARG B 1 131 ? -0.282 19.906 15.844 1 95.44 131 ARG B N 1
ATOM 2157 C CA . ARG B 1 131 ? -0.342 18.969 16.969 1 95.44 131 ARG B CA 1
ATOM 2158 C C . ARG B 1 131 ? -1.629 19.141 17.766 1 95.44 131 ARG B C 1
ATOM 2160 O O . ARG B 1 131 ? -2.307 18.172 18.078 1 95.44 131 ARG B O 1
ATOM 2167 N N . ALA B 1 132 ? -1.943 20.359 18.078 1 96.25 132 ALA B N 1
ATOM 2168 C CA . ALA B 1 132 ? -3.115 20.656 18.891 1 96.25 132 ALA B CA 1
ATOM 2169 C C . ALA B 1 132 ? -4.391 20.156 18.234 1 96.25 132 ALA B C 1
ATOM 2171 O O . ALA B 1 132 ? -5.254 19.578 18.906 1 96.25 132 ALA B O 1
ATOM 2172 N N . ARG B 1 133 ? -4.508 20.391 16.953 1 96 133 ARG B N 1
ATOM 2173 C CA . ARG B 1 133 ? -5.711 19.969 16.234 1 96 133 ARG B CA 1
ATOM 2174 C C . ARG B 1 133 ? -5.793 18.438 16.156 1 96 133 ARG B C 1
ATOM 2176 O O . ARG B 1 133 ? -6.879 17.875 16.25 1 96 133 ARG B O 1
ATOM 2183 N N . LEU B 1 134 ? -4.652 17.781 15.914 1 96.5 134 LEU B N 1
ATOM 2184 C CA . LEU B 1 134 ? -4.609 16.328 15.891 1 96.5 134 LEU B CA 1
ATOM 2185 C C . LEU B 1 134 ? -4.988 15.742 17.25 1 96.5 134 LEU B C 1
ATOM 2187 O O . LEU B 1 134 ? -5.758 14.781 17.312 1 96.5 134 LEU B O 1
ATOM 2191 N N . GLU B 1 135 ? -4.473 16.297 18.266 1 96.75 135 GLU B N 1
ATOM 2192 C CA . GLU B 1 135 ? -4.77 15.828 19.625 1 96.75 135 GLU B CA 1
ATOM 2193 C C . GLU B 1 135 ? -6.234 16.062 19.984 1 96.75 135 GLU B C 1
ATOM 2195 O O . GLU B 1 135 ? -6.848 15.234 20.656 1 96.75 135 GLU B O 1
ATOM 2200 N N . ALA B 1 136 ? -6.738 17.188 19.578 1 96 136 ALA B N 1
ATOM 2201 C CA . ALA B 1 136 ? -8.156 17.469 19.797 1 96 136 ALA B CA 1
ATOM 2202 C C . ALA B 1 136 ? -9.031 16.422 19.109 1 96 136 ALA B C 1
ATOM 2204 O O . ALA B 1 136 ? -10.023 15.961 19.672 1 96 136 ALA B O 1
ATOM 2205 N N . TYR B 1 137 ? -8.664 16.109 17.891 1 96.56 137 TYR B N 1
ATOM 2206 C CA . TYR B 1 137 ? -9.406 15.086 17.156 1 96.56 137 TYR B CA 1
ATOM 2207 C C . TYR B 1 137 ? -9.305 13.742 17.859 1 96.56 137 TYR B C 1
ATOM 2209 O O . TYR B 1 137 ? -10.305 13.023 17.984 1 96.56 137 TYR B O 1
ATOM 2217 N N . ARG B 1 138 ? -8.133 13.328 18.328 1 95.19 138 ARG B N 1
ATOM 2218 C CA . ARG B 1 138 ? -7.934 12.07 19.031 1 95.19 138 ARG B CA 1
ATOM 2219 C C . ARG B 1 138 ? -8.797 12.008 20.297 1 95.19 138 ARG B C 1
ATOM 2221 O O . ARG B 1 138 ? -9.328 10.953 20.641 1 95.19 138 ARG B O 1
ATOM 2228 N N . ALA B 1 139 ? -8.883 13.086 20.922 1 93.56 139 ALA B N 1
ATOM 2229 C CA . ALA B 1 139 ? -9.711 13.164 22.125 1 93.56 139 ALA B CA 1
ATOM 2230 C C . ALA B 1 139 ? -11.18 12.93 21.797 1 93.56 139 ALA B C 1
ATOM 2232 O O . ALA B 1 139 ? -11.898 12.258 22.547 1 93.56 139 ALA B O 1
ATOM 2233 N N . ARG B 1 140 ? -11.594 13.547 20.719 1 92.44 140 ARG B N 1
ATOM 2234 C CA . ARG B 1 140 ? -12.977 13.359 20.266 1 92.44 140 ARG B CA 1
ATOM 2235 C C . ARG B 1 140 ? -13.25 11.898 19.938 1 92.44 140 ARG B C 1
ATOM 2237 O O . ARG B 1 140 ? -14.336 11.391 20.219 1 92.44 140 ARG B O 1
ATOM 2244 N N . LEU B 1 141 ? -12.281 11.227 19.312 1 92.69 141 LEU B N 1
ATOM 2245 C CA . LEU B 1 141 ? -12.422 9.805 19.016 1 92.69 141 LEU B CA 1
ATOM 2246 C C . LEU B 1 141 ? -12.594 8.984 20.281 1 92.69 141 LEU B C 1
ATOM 2248 O O . LEU B 1 141 ? -13.406 8.055 20.328 1 92.69 141 LEU B O 1
ATOM 2252 N N . ALA B 1 142 ? -11.859 9.258 21.266 1 89.38 142 ALA B N 1
ATOM 2253 C CA . ALA B 1 142 ? -11.906 8.539 22.531 1 89.38 142 ALA B CA 1
ATOM 2254 C C . ALA B 1 142 ? -13.266 8.695 23.203 1 89.38 142 ALA B C 1
ATOM 2256 O O . ALA B 1 142 ? -13.789 7.758 23.812 1 89.38 142 ALA B O 1
ATOM 2257 N N . GLU B 1 143 ? -13.797 9.852 23.078 1 86.81 143 GLU B N 1
ATOM 2258 C CA . GLU B 1 143 ? -15.094 10.141 23.672 1 86.81 143 GLU B CA 1
ATOM 2259 C C . GLU B 1 143 ? -16.203 9.375 22.953 1 86.81 143 GLU B C 1
ATOM 2261 O O . GLU B 1 143 ? -17.156 8.898 23.594 1 86.81 143 GLU B O 1
ATOM 2266 N N . ALA B 1 144 ? -16.047 9.328 21.641 1 81.56 144 ALA B N 1
ATOM 2267 C CA . ALA B 1 144 ? -17.047 8.648 20.828 1 81.56 144 ALA B CA 1
ATOM 2268 C C . ALA B 1 144 ? -17.016 7.137 21.062 1 81.56 144 ALA B C 1
ATOM 2270 O O . ALA B 1 144 ? -18 6.438 20.812 1 81.56 144 ALA B O 1
ATOM 2271 N N . ALA B 1 145 ? -15.898 6.625 21.438 1 80 145 ALA B N 1
ATOM 2272 C CA . ALA B 1 145 ? -15.734 5.195 21.656 1 80 145 ALA B CA 1
ATOM 2273 C C . ALA B 1 145 ? -16.281 4.785 23.016 1 80 145 ALA B C 1
ATOM 2275 O O . ALA B 1 145 ? -16.531 3.602 23.266 1 80 145 ALA B O 1
ATOM 2276 N N . GLU B 1 146 ? -16.562 5.699 23.938 1 72.12 146 GLU B N 1
ATOM 2277 C CA . GLU B 1 146 ? -17.172 5.465 25.25 1 72.12 146 GLU B CA 1
ATOM 2278 C C . GLU B 1 146 ? -18.688 5.492 25.156 1 72.12 146 GLU B C 1
ATOM 2280 O O . GLU B 1 146 ? -19.359 4.68 25.797 1 72.12 146 GLU B O 1
#

InterPro domains:
  IPR029069 HotDog domain superfamily [SSF54637] (4-137)

pLDDT: mean 91.01, std 10.88, range [37.31, 98.88]

Secondary structure (DSSP, 8-state):
--SS-EEEEEEPPGGGB-TTSSB-HHHHHHHHHHHHHHHIIIIIS--HHHIIIIISEE--EEEEEEEE-S---TT-EEEEEEEEEEE-SSEEEEEEEEEETTS-EEEEEEEEEE-EETTTTEE-PPPHHHHHHHHHHHHHHHHHH-/--SS-EEEEEEPPGGGB-TTSSB-HHHHHHHHHHHHHHHIIIIIS--HHHIIIIISEE--EEEEEEEE-S---TT-EEEEEEEEEEE-SSEEEEEEEEEETTS-EEEEEEEEEE-EETTTTEE-PPPHHHHHHHHHHHHHHHHHH-